Protein AF-A0A8H6DXP6-F1 (afdb_monomer)

Radius of gyration: 55.78 Å; Cα contacts (8 Å, |Δi|>4): 64; chains: 1; bounding box: 99×76×149 Å

pLDDT: mean 71.76, std 22.87, range [26.25, 98.56]

Mean predicted aligned error: 21.81 Å

Nearest PDB structures (foldseek):
  8gn9-assembly1_A-2  TM=9.565E-01  e=1.099E-04  Pyrococcus horikoshii
  4fvj-assembly2_B  TM=9.422E-01  e=3.156E-04  Mus musculus

Secondary structure (DSSP, 8-state):
-----------------------------------------------TT----TT-----------SPPP-TT-S-HHHHHHHHHHHHHHHHHHHS-HHHHHH-HHHHHHHHHHHHHHHHGGGT--------------HHHHHHHHHHHHHHHHHHHHHHHHHHHHHHHHHHHHHHHHHHHHHHHHHHHHHHHHHHHHHHHHHHHHHHHHHHHHHHHHHHTT-HHHHHHHHHHHHHHHHHHHHHHHHHH-S-----S-TT-HHHHHHHHHHHHHHHHHHHHHHHHHHTTSSSSHHHHHHHHHHHHHHHHHHHHHHHHHHHHHHHHHHHHTT-

Structure (mmCIF, N/CA/C/O backbone):
data_AF-A0A8H6DXP6-F1
#
_entry.id   AF-A0A8H6DXP6-F1
#
loop_
_atom_site.group_PDB
_atom_site.id
_atom_site.type_symbol
_atom_site.label_atom_id
_atom_site.label_alt_id
_atom_site.label_comp_id
_atom_site.label_asym_id
_atom_site.label_entity_id
_atom_site.label_seq_id
_atom_site.pdbx_PDB_ins_code
_atom_site.Cartn_x
_atom_site.Cartn_y
_atom_site.Cartn_z
_atom_site.occupancy
_atom_site.B_iso_or_equiv
_atom_site.auth_seq_id
_atom_site.auth_comp_id
_atom_site.auth_asym_id
_atom_site.auth_atom_id
_atom_site.pdbx_PDB_model_num
ATOM 1 N N . MET A 1 1 ? -26.831 -35.582 -8.331 1.00 38.00 1 MET A N 1
ATOM 2 C CA . MET A 1 1 ? -26.662 -36.702 -9.284 1.00 38.00 1 MET A CA 1
ATOM 3 C C . MET A 1 1 ? -25.954 -36.119 -10.498 1.00 38.00 1 MET A C 1
ATOM 5 O O . MET A 1 1 ? -26.447 -35.137 -11.024 1.00 38.00 1 MET A O 1
ATOM 9 N N . ALA A 1 2 ? -24.661 -36.410 -10.670 1.00 36.19 2 ALA A N 1
ATOM 10 C CA . ALA A 1 2 ? -24.144 -37.576 -11.413 1.00 36.19 2 ALA A CA 1
ATOM 11 C C . ALA A 1 2 ? -24.178 -37.270 -12.932 1.00 36.19 2 ALA A C 1
ATOM 13 O O . ALA A 1 2 ? -25.258 -37.073 -13.467 1.00 36.19 2 ALA A O 1
ATOM 14 N N . SER A 1 3 ? -23.040 -36.910 -13.549 1.00 30.97 3 SER A N 1
ATOM 15 C CA . SER A 1 3 ? -22.057 -37.822 -14.195 1.00 30.97 3 SER A CA 1
ATOM 16 C C . SER A 1 3 ? -22.513 -38.236 -15.616 1.00 30.97 3 SER A C 1
ATOM 18 O O . SER A 1 3 ? -23.700 -38.181 -15.892 1.00 30.97 3 SER A O 1
ATOM 20 N N . HIS A 1 4 ? -21.706 -38.582 -16.630 1.00 38.06 4 HIS A N 1
ATOM 21 C CA . HIS A 1 4 ? -20.270 -38.855 -16.840 1.00 38.06 4 HIS A CA 1
ATOM 22 C C . HIS A 1 4 ? -19.863 -38.284 -18.231 1.00 38.06 4 HIS A C 1
ATOM 24 O O . HIS A 1 4 ? -20.714 -38.146 -19.100 1.00 38.06 4 HIS A O 1
ATOM 30 N N . THR A 1 5 ? -18.645 -37.793 -18.488 1.00 41.47 5 THR A N 1
ATOM 31 C CA . THR A 1 5 ? -17.411 -38.535 -18.868 1.00 41.47 5 THR A CA 1
ATOM 32 C C . THR A 1 5 ? -17.503 -39.444 -20.116 1.00 41.47 5 THR A C 1
ATOM 34 O O . THR A 1 5 ? -18.130 -40.496 -20.042 1.00 41.47 5 THR A O 1
ATOM 37 N N . ARG A 1 6 ? -16.773 -39.081 -21.194 1.00 34.84 6 ARG A N 1
ATOM 38 C CA . ARG A 1 6 ? -16.032 -39.891 -22.219 1.00 34.84 6 ARG A CA 1
ATOM 39 C C . ARG A 1 6 ? -15.826 -38.996 -23.463 1.00 34.84 6 ARG A C 1
ATOM 41 O O . ARG A 1 6 ? -16.791 -38.398 -23.910 1.00 34.84 6 ARG A O 1
ATOM 48 N N . LEU A 1 7 ? -14.638 -38.712 -24.012 1.00 33.50 7 LEU A N 1
ATOM 49 C CA . LEU A 1 7 ? -13.386 -39.465 -24.212 1.00 33.50 7 LEU A CA 1
ATOM 50 C C . LEU A 1 7 ? -13.510 -40.541 -25.309 1.00 33.50 7 LEU A C 1
ATOM 52 O O . LEU A 1 7 ? -13.913 -41.668 -25.038 1.00 33.50 7 LEU A O 1
ATOM 56 N N . ALA A 1 8 ? -13.119 -40.172 -26.535 1.00 35.59 8 ALA A N 1
ATOM 57 C CA . ALA A 1 8 ? -12.804 -41.077 -27.640 1.00 35.59 8 ALA A CA 1
ATOM 58 C C . ALA A 1 8 ? -11.778 -40.408 -28.577 1.00 35.59 8 ALA A C 1
ATOM 60 O O . ALA A 1 8 ? -12.046 -39.353 -29.147 1.00 35.59 8 ALA A O 1
ATOM 61 N N . ALA A 1 9 ? -10.598 -41.012 -28.714 1.00 35.62 9 ALA A N 1
ATOM 62 C CA . ALA A 1 9 ? -9.606 -40.646 -29.723 1.00 35.62 9 ALA A CA 1
ATOM 63 C C . ALA A 1 9 ? -9.816 -41.487 -30.992 1.00 35.62 9 ALA A C 1
ATOM 65 O O . ALA A 1 9 ? -10.298 -42.615 -30.904 1.00 35.62 9 ALA A O 1
ATOM 66 N N . THR A 1 10 ? -9.395 -41.003 -32.162 1.00 36.16 10 THR A N 1
ATOM 67 C CA . THR A 1 10 ? -9.127 -41.864 -33.329 1.00 36.16 10 THR A CA 1
ATOM 68 C C . THR A 1 10 ? -8.036 -41.250 -34.201 1.00 36.16 10 THR A C 1
ATOM 70 O O . THR A 1 10 ? -8.108 -40.088 -34.591 1.00 36.16 10 THR A O 1
ATOM 73 N N . THR A 1 11 ? -7.020 -42.057 -34.491 1.00 35.12 11 THR A N 1
ATOM 74 C CA . THR A 1 11 ? -5.862 -41.763 -35.337 1.00 35.12 11 THR A CA 1
ATOM 75 C C . THR A 1 11 ? -5.974 -42.481 -36.685 1.00 35.12 11 THR A C 1
ATOM 77 O O . THR A 1 11 ? -6.294 -43.664 -36.729 1.00 35.12 11 THR A O 1
ATOM 80 N N . ALA A 1 12 ? -5.626 -41.793 -37.776 1.00 34.16 12 ALA A N 1
ATOM 81 C CA . ALA A 1 12 ? -5.186 -42.361 -39.061 1.00 34.16 12 ALA A CA 1
ATOM 82 C C . ALA A 1 12 ? -4.491 -41.213 -39.830 1.00 34.16 12 ALA A C 1
ATOM 84 O O . ALA A 1 12 ? -5.109 -40.175 -40.024 1.00 34.16 12 ALA A O 1
ATOM 85 N N . SER A 1 13 ? -3.196 -41.204 -40.163 1.00 31.27 13 SER A N 1
ATOM 86 C CA . SER A 1 13 ? -2.356 -42.191 -40.866 1.00 31.27 13 SER A CA 1
ATOM 87 C C . SER A 1 13 ? -2.913 -42.635 -42.218 1.00 31.27 13 SER A C 1
ATOM 89 O O . SER A 1 13 ? -3.701 -43.569 -42.304 1.00 31.27 13 SER A O 1
ATOM 91 N N . THR A 1 14 ? -2.414 -42.025 -43.295 1.00 37.88 14 THR A N 1
ATOM 92 C CA . THR A 1 14 ? -2.332 -42.633 -44.633 1.00 37.88 14 THR A CA 1
ATOM 93 C C . THR A 1 14 ? -1.070 -42.111 -45.329 1.00 37.88 14 THR A C 1
ATOM 95 O O . THR A 1 14 ? -0.767 -40.922 -45.278 1.00 37.88 14 THR A O 1
ATOM 98 N N . LEU A 1 15 ? -0.299 -43.025 -45.919 1.00 34.75 15 LEU A N 1
ATOM 99 C CA . LEU A 1 15 ? 1.038 -42.819 -46.490 1.00 34.75 15 LEU A CA 1
ATOM 100 C C . LEU A 1 15 ? 1.018 -42.985 -48.017 1.00 34.75 15 LEU A C 1
ATOM 102 O O . LEU A 1 15 ? 0.319 -43.873 -48.486 1.00 34.75 15 LEU A O 1
ATOM 106 N N . LEU A 1 16 ? 1.931 -42.280 -48.713 1.00 34.34 16 LEU A N 1
ATOM 107 C CA . LEU A 1 16 ? 2.551 -42.637 -50.017 1.00 34.34 16 LEU A CA 1
ATOM 108 C C . LEU A 1 16 ? 1.585 -42.790 -51.231 1.00 34.34 16 LEU A C 1
ATOM 110 O O . LEU A 1 16 ? 0.554 -43.432 -51.157 1.00 34.34 16 LEU A O 1
ATOM 114 N N . ARG A 1 17 ? 1.887 -42.330 -52.455 1.00 33.97 17 ARG A N 1
ATOM 115 C CA . ARG A 1 17 ? 3.073 -42.663 -53.272 1.00 33.97 17 ARG A CA 1
ATOM 116 C C . ARG A 1 17 ? 2.984 -41.978 -54.658 1.00 33.97 17 ARG A C 1
ATOM 118 O O . ARG A 1 17 ? 1.888 -41.848 -55.186 1.00 33.97 17 ARG A O 1
ATOM 125 N N . GLY A 1 18 ? 4.131 -41.727 -55.303 1.00 31.67 18 GLY A N 1
ATOM 126 C CA . GLY A 1 18 ? 4.256 -41.581 -56.772 1.00 31.67 18 GLY A CA 1
ATOM 127 C C . GLY A 1 18 ? 4.515 -40.142 -57.246 1.00 31.67 18 GLY A C 1
ATOM 128 O O . GLY A 1 18 ? 3.636 -39.311 -57.105 1.00 31.67 18 GLY A O 1
ATOM 129 N N . SER A 1 19 ? 5.681 -39.690 -57.731 1.00 32.06 19 SER A N 1
ATOM 130 C CA . SER A 1 19 ? 6.754 -40.236 -58.591 1.00 32.06 19 SER A CA 1
ATOM 131 C C . SER A 1 19 ? 6.483 -40.179 -60.107 1.00 32.06 19 SER A C 1
ATOM 133 O O . SER A 1 19 ? 5.966 -41.143 -60.671 1.00 32.06 19 SER A O 1
ATOM 135 N N . ARG A 1 20 ? 6.984 -39.131 -60.788 1.00 41.75 20 ARG A N 1
ATOM 136 C CA . ARG A 1 20 ? 7.886 -39.272 -61.958 1.00 41.75 20 ARG A CA 1
ATOM 137 C C . A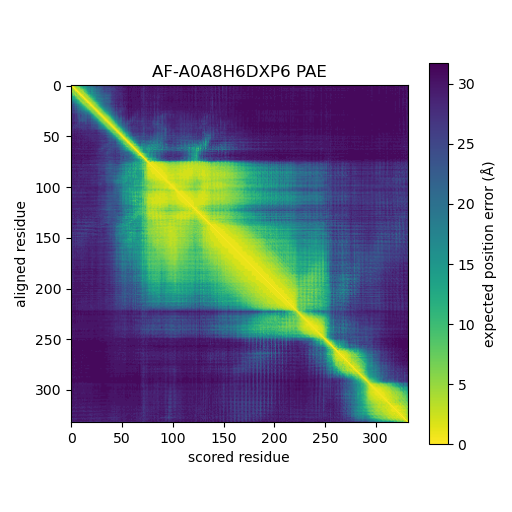RG A 1 20 ? 8.583 -37.948 -62.362 1.00 41.75 20 ARG A C 1
ATOM 139 O O . ARG A 1 20 ? 8.032 -36.893 -62.068 1.00 41.75 20 ARG A O 1
ATOM 146 N N . PRO A 1 21 ? 9.780 -37.991 -62.992 1.00 45.78 21 PRO A N 1
ATOM 147 C CA . PRO A 1 21 ? 10.593 -36.808 -63.304 1.00 45.78 21 PRO A CA 1
ATOM 148 C C . PRO A 1 21 ? 10.703 -36.507 -64.813 1.00 45.78 21 PRO A C 1
ATOM 150 O O . PRO A 1 21 ? 10.450 -37.382 -65.641 1.00 45.78 21 PRO A O 1
ATOM 153 N N . LEU A 1 22 ? 11.230 -35.326 -65.161 1.00 38.03 22 LEU A N 1
ATOM 154 C CA . LEU A 1 22 ? 11.876 -35.065 -66.454 1.00 38.03 22 LEU A CA 1
ATOM 155 C C . LEU A 1 22 ? 13.165 -34.244 -66.268 1.00 38.03 22 LEU A C 1
ATOM 157 O O . LEU A 1 22 ? 13.160 -33.184 -65.650 1.00 38.03 22 LEU A O 1
ATOM 161 N N . ALA A 1 23 ? 14.261 -34.755 -66.829 1.00 38.41 23 ALA A N 1
ATOM 162 C CA . ALA A 1 23 ? 15.456 -33.986 -67.194 1.00 38.41 23 ALA A CA 1
ATOM 163 C C . ALA A 1 23 ? 15.271 -33.478 -68.657 1.00 38.41 23 ALA A C 1
ATOM 165 O O . ALA A 1 23 ? 14.255 -33.798 -69.267 1.00 38.41 23 ALA A O 1
ATOM 166 N N . ASN A 1 24 ? 16.145 -32.726 -69.339 1.00 36.38 24 ASN A N 1
ATOM 167 C CA . ASN A 1 24 ? 17.583 -32.470 -69.207 1.00 36.38 24 ASN A CA 1
ATOM 168 C C . ASN A 1 24 ? 17.973 -31.326 -70.181 1.00 36.38 24 ASN A C 1
ATOM 170 O O . ASN A 1 24 ? 17.562 -31.409 -71.335 1.00 36.38 24 ASN A O 1
ATOM 174 N N . SER A 1 25 ? 18.838 -30.366 -69.815 1.00 33.75 25 SER A N 1
ATOM 175 C CA . SER A 1 25 ? 19.686 -29.653 -70.803 1.00 33.75 25 SER A CA 1
ATOM 176 C C . SER A 1 25 ? 20.896 -28.927 -70.182 1.00 33.75 25 SER A C 1
ATOM 178 O O . SER A 1 25 ? 20.825 -27.777 -69.755 1.00 33.75 25 SER A O 1
ATOM 180 N N . ARG A 1 26 ? 22.032 -29.637 -70.203 1.00 35.34 26 ARG A N 1
ATOM 181 C CA . ARG A 1 26 ? 23.431 -29.155 -70.353 1.00 35.34 26 ARG A CA 1
ATOM 182 C C . ARG A 1 26 ? 23.541 -27.979 -71.369 1.00 35.34 26 ARG A C 1
ATOM 184 O O . ARG A 1 26 ? 22.681 -27.904 -72.235 1.00 35.34 26 ARG A O 1
ATOM 191 N N . ILE A 1 27 ? 24.549 -27.092 -71.444 1.00 37.41 27 ILE A N 1
ATOM 192 C CA . ILE A 1 27 ? 25.920 -26.927 -70.875 1.00 37.41 27 ILE A CA 1
ATOM 193 C C . ILE A 1 27 ? 26.287 -25.405 -71.034 1.00 37.41 27 ILE A C 1
ATOM 195 O O . ILE A 1 27 ? 25.601 -24.733 -71.796 1.00 37.41 27 ILE A O 1
ATOM 199 N N . THR A 1 28 ? 27.205 -24.703 -70.338 1.00 34.25 28 THR A N 1
ATOM 200 C CA . THR A 1 28 ? 28.680 -24.833 -70.136 1.00 34.25 28 THR A CA 1
ATOM 201 C C . THR A 1 28 ? 29.143 -23.840 -69.028 1.00 34.25 28 THR A C 1
ATOM 203 O O . THR A 1 28 ? 28.425 -22.864 -68.812 1.00 34.25 28 THR A O 1
ATOM 206 N N . PRO A 1 29 ? 30.315 -23.987 -68.361 1.00 41.03 29 PRO A N 1
ATOM 207 C CA . PRO A 1 29 ? 30.829 -23.010 -67.380 1.00 41.03 29 PRO A CA 1
ATOM 208 C C . PRO A 1 29 ? 31.999 -22.135 -67.891 1.00 41.03 29 PRO A C 1
ATOM 210 O O . PRO A 1 29 ? 32.701 -22.520 -68.825 1.00 41.03 29 PRO A O 1
ATOM 213 N N . LEU A 1 30 ? 32.292 -21.027 -67.193 1.00 32.09 30 LEU A N 1
ATOM 214 C CA . LEU A 1 30 ? 33.598 -20.349 -67.229 1.00 32.09 30 LEU A CA 1
ATOM 215 C C . LEU A 1 30 ? 34.041 -19.979 -65.799 1.00 32.09 30 LEU A C 1
ATOM 217 O O . LEU A 1 30 ? 33.234 -19.507 -65.000 1.00 32.09 30 LEU A O 1
ATOM 221 N N . ALA A 1 31 ? 35.313 -20.218 -65.475 1.00 28.91 31 ALA A N 1
ATOM 222 C CA . ALA A 1 31 ? 35.959 -19.789 -64.227 1.00 28.91 31 ALA A CA 1
ATOM 223 C C . ALA A 1 31 ? 36.522 -18.349 -64.394 1.00 28.91 31 ALA A C 1
ATOM 225 O O . ALA A 1 31 ? 36.481 -17.819 -65.499 1.00 28.91 31 ALA A O 1
ATOM 226 N N . ALA A 1 32 ? 37.071 -17.635 -63.407 1.00 27.22 32 ALA A N 1
ATOM 227 C CA . ALA A 1 32 ? 37.411 -17.921 -62.011 1.00 27.22 32 ALA A CA 1
ATOM 228 C C . ALA A 1 32 ? 37.483 -16.588 -61.226 1.00 27.22 32 ALA A C 1
ATOM 230 O O . ALA A 1 32 ? 37.585 -15.534 -61.844 1.00 27.22 32 ALA A O 1
ATOM 231 N N . VAL A 1 33 ? 37.543 -16.640 -59.890 1.00 27.72 33 VAL A N 1
ATOM 232 C CA . VAL A 1 33 ? 38.632 -16.066 -59.059 1.00 27.72 33 VAL A CA 1
ATOM 233 C C . VAL A 1 33 ? 38.283 -16.285 -57.586 1.00 27.72 33 VAL A C 1
ATOM 235 O O . VAL A 1 33 ? 37.191 -15.964 -57.126 1.00 27.72 33 VAL A O 1
ATOM 238 N N . VAL A 1 34 ? 39.231 -16.853 -56.843 1.00 26.92 34 VAL A N 1
ATOM 239 C CA . VAL A 1 34 ? 39.158 -17.004 -55.388 1.00 26.92 34 VAL A CA 1
ATOM 240 C C . VAL A 1 34 ? 39.850 -15.810 -54.745 1.00 26.92 34 VAL A C 1
ATOM 242 O O . VAL A 1 34 ? 40.987 -15.491 -55.083 1.00 26.92 34 VAL A O 1
ATOM 245 N N . THR A 1 35 ? 39.219 -15.194 -53.750 1.00 27.55 35 THR A N 1
ATOM 246 C CA . THR A 1 35 ? 39.946 -14.444 -52.719 1.00 27.55 35 THR A CA 1
ATOM 247 C C . THR A 1 35 ? 39.308 -14.739 -51.373 1.00 27.55 35 THR A C 1
ATOM 249 O O . THR A 1 35 ? 38.236 -14.246 -51.037 1.00 27.55 35 THR A O 1
ATOM 252 N N . THR A 1 36 ? 39.966 -15.605 -50.611 1.00 29.27 36 THR A N 1
ATOM 253 C CA . THR A 1 36 ? 39.616 -15.899 -49.224 1.00 29.27 36 THR A CA 1
ATOM 254 C C . THR A 1 36 ? 40.164 -14.804 -48.319 1.00 29.27 36 THR A C 1
ATOM 256 O O . THR A 1 36 ? 41.384 -14.667 -48.216 1.00 29.27 36 THR A O 1
ATOM 259 N N . LEU A 1 37 ? 39.300 -14.104 -47.585 1.00 30.77 37 LEU A N 1
ATOM 260 C CA . LEU A 1 37 ? 39.713 -13.440 -46.350 1.00 30.77 37 LEU A CA 1
ATOM 261 C C . LEU A 1 37 ? 38.842 -13.939 -45.196 1.00 30.77 37 LEU A C 1
ATOM 263 O O . LEU A 1 37 ? 37.618 -13.839 -45.222 1.00 30.77 37 LEU A O 1
ATOM 267 N N . SER A 1 38 ? 39.498 -14.559 -44.218 1.00 27.80 38 SER A N 1
ATOM 268 C CA . SER A 1 38 ? 38.849 -15.236 -43.098 1.00 27.80 38 SER A CA 1
ATOM 269 C C . SER A 1 38 ? 38.284 -14.222 -42.105 1.00 27.80 38 SER A C 1
ATOM 271 O O . SER A 1 38 ? 39.039 -13.488 -41.464 1.00 27.80 38 SER A O 1
ATOM 273 N N . ALA A 1 39 ? 36.961 -14.198 -41.943 1.00 29.67 39 ALA A N 1
ATOM 274 C CA . ALA A 1 39 ? 36.322 -13.458 -40.864 1.00 29.67 39 ALA A CA 1
ATOM 275 C C . ALA A 1 39 ? 36.620 -14.146 -39.523 1.00 29.67 39 ALA A C 1
ATOM 277 O O . ALA A 1 39 ? 36.174 -15.271 -39.278 1.00 29.67 39 ALA A O 1
ATOM 278 N N . ARG A 1 40 ? 37.349 -13.474 -38.624 1.00 29.88 40 ARG A N 1
ATOM 279 C CA . ARG A 1 40 ? 37.531 -13.975 -37.258 1.00 29.88 40 ARG A CA 1
ATOM 280 C C . ARG A 1 40 ? 36.302 -13.629 -36.421 1.00 29.88 40 ARG A C 1
ATOM 282 O O . ARG A 1 40 ? 36.062 -12.470 -36.102 1.00 29.88 40 ARG A O 1
ATOM 289 N N . SER A 1 41 ? 35.542 -14.659 -36.064 1.00 26.25 41 SER A N 1
ATOM 290 C CA . SER A 1 41 ? 34.407 -14.570 -35.144 1.00 26.25 41 SER A CA 1
ATOM 291 C C . SER A 1 41 ? 34.822 -13.999 -33.785 1.00 26.25 41 SER A C 1
ATOM 293 O O . SER A 1 41 ? 35.635 -14.611 -33.096 1.00 26.25 41 SER A O 1
ATOM 295 N N . ASN A 1 42 ? 34.169 -12.913 -33.366 1.00 34.53 42 ASN A N 1
ATOM 296 C CA . ASN A 1 42 ? 33.902 -12.624 -31.959 1.00 34.53 42 ASN A CA 1
ATOM 297 C C . ASN A 1 42 ? 32.381 -12.552 -31.787 1.00 34.53 42 ASN A C 1
ATOM 299 O O . ASN A 1 42 ? 31.724 -11.625 -32.253 1.00 34.53 42 ASN A O 1
ATOM 303 N N . SER A 1 43 ? 31.820 -13.575 -31.152 1.00 32.94 43 SER A N 1
ATOM 304 C CA . SER A 1 43 ? 30.386 -13.730 -30.935 1.00 32.94 43 SER A CA 1
ATOM 305 C C . SER A 1 43 ? 29.956 -13.085 -29.619 1.00 32.94 43 SER A C 1
ATOM 307 O O . SER A 1 43 ? 30.323 -13.600 -28.567 1.00 32.94 43 SER A O 1
ATOM 309 N N . HIS A 1 44 ? 29.106 -12.056 -29.655 1.00 31.39 44 HIS A N 1
ATOM 310 C CA . HIS A 1 44 ? 28.219 -11.738 -28.530 1.00 31.39 44 HIS A CA 1
ATOM 311 C C . HIS A 1 44 ? 26.842 -11.250 -29.023 1.00 31.39 44 HIS A C 1
ATOM 313 O O . HIS A 1 44 ? 26.681 -10.131 -29.487 1.00 31.39 44 HIS A O 1
ATOM 319 N N . LEU A 1 45 ? 25.881 -12.175 -28.937 1.00 31.16 45 LEU A N 1
ATOM 320 C CA . LEU A 1 45 ? 24.417 -12.049 -28.893 1.00 31.16 45 LEU A CA 1
ATOM 321 C C . LEU A 1 45 ? 23.684 -10.902 -29.639 1.00 31.16 45 LEU A C 1
ATOM 323 O O . LEU A 1 45 ? 23.564 -9.785 -29.159 1.00 31.16 45 LEU A O 1
ATOM 327 N N . SER A 1 46 ? 22.944 -11.328 -30.673 1.00 36.28 46 SER A N 1
ATOM 328 C CA . SER A 1 46 ? 21.513 -11.025 -30.892 1.00 36.28 46 SER A CA 1
ATOM 329 C C . SER A 1 46 ? 21.043 -9.570 -31.090 1.00 36.28 46 SER A C 1
ATOM 331 O O . SER A 1 46 ? 20.527 -8.939 -30.170 1.00 36.28 46 SER A O 1
ATOM 333 N N . SER A 1 47 ? 20.975 -9.140 -32.356 1.00 35.03 47 SER A N 1
ATOM 334 C CA . SER A 1 47 ? 20.069 -8.061 -32.807 1.00 35.03 47 SER A CA 1
ATOM 335 C C . SER A 1 47 ? 19.575 -8.228 -34.261 1.00 35.03 47 SER A C 1
ATOM 337 O O . SER A 1 47 ? 19.450 -7.267 -35.019 1.00 35.03 47 SER A O 1
ATOM 339 N N . GLN A 1 48 ? 19.245 -9.457 -34.683 1.00 38.81 48 GLN A N 1
ATOM 340 C CA . GLN A 1 48 ? 18.582 -9.677 -35.980 1.00 38.81 48 GLN A CA 1
ATOM 341 C C . GLN A 1 48 ? 17.076 -9.378 -35.904 1.00 38.81 48 GLN A C 1
ATOM 343 O O . GLN A 1 48 ? 16.291 -10.258 -35.561 1.00 38.81 48 GLN A O 1
ATOM 348 N N . SER A 1 49 ? 16.681 -8.141 -36.229 1.00 32.66 49 SER A N 1
ATOM 349 C CA . SER A 1 49 ? 15.411 -7.790 -36.919 1.00 32.66 49 SER A CA 1
ATOM 350 C C . SER A 1 49 ? 15.183 -6.270 -37.036 1.00 32.66 49 SER A C 1
ATOM 352 O O . SER A 1 49 ? 14.068 -5.778 -36.891 1.00 32.66 49 SER A O 1
ATOM 354 N N . ALA A 1 50 ? 16.224 -5.498 -37.366 1.00 31.80 50 ALA A N 1
ATOM 355 C CA . ALA A 1 50 ? 16.036 -4.128 -37.846 1.00 31.80 50 ALA A CA 1
ATOM 356 C C . ALA A 1 50 ? 15.710 -4.152 -39.351 1.00 31.80 50 ALA A C 1
ATOM 358 O O . ALA A 1 50 ? 16.608 -4.151 -40.193 1.00 31.80 50 ALA A O 1
ATOM 359 N N . THR A 1 51 ? 14.425 -4.203 -39.708 1.00 42.47 51 THR A N 1
ATOM 360 C CA . THR A 1 51 ? 13.987 -3.983 -41.096 1.00 42.47 51 THR A CA 1
ATOM 361 C C . THR A 1 51 ? 14.335 -2.557 -41.529 1.00 42.47 51 THR A C 1
ATOM 363 O O . THR A 1 51 ? 13.989 -1.610 -40.825 1.00 42.47 51 THR A O 1
ATOM 366 N N . ASN A 1 52 ? 15.002 -2.405 -42.679 1.00 39.75 52 ASN A N 1
ATOM 367 C CA . ASN A 1 52 ? 15.456 -1.117 -43.222 1.00 39.75 52 ASN A CA 1
ATOM 368 C C . ASN A 1 52 ? 14.356 -0.030 -43.206 1.00 39.75 52 ASN A C 1
ATOM 370 O O . ASN A 1 52 ? 13.363 -0.182 -43.919 1.00 39.75 52 ASN A O 1
ATOM 374 N N . PRO A 1 53 ? 14.542 1.097 -42.492 1.00 42.22 53 PRO A N 1
ATOM 375 C CA . PRO A 1 53 ? 13.609 2.217 -42.528 1.00 42.22 53 PRO A CA 1
ATOM 376 C C . PRO A 1 53 ? 13.979 3.200 -43.652 1.00 42.22 53 PRO A C 1
ATOM 378 O O . PRO A 1 53 ? 14.564 4.254 -43.411 1.00 42.22 53 PRO A O 1
ATOM 381 N N . THR A 1 54 ? 13.614 2.885 -44.896 1.00 41.12 54 THR A N 1
ATOM 382 C CA . THR A 1 54 ? 13.792 3.780 -46.062 1.00 41.12 54 THR A CA 1
ATOM 383 C C . THR A 1 54 ? 12.682 4.837 -46.220 1.00 41.12 54 THR A C 1
ATOM 385 O O . THR A 1 54 ? 12.562 5.440 -47.281 1.00 41.12 54 THR A O 1
ATOM 388 N N . SER A 1 55 ? 11.866 5.095 -45.186 1.00 33.78 55 SER A N 1
ATOM 389 C CA . SER A 1 55 ? 10.655 5.937 -45.287 1.00 33.78 55 SER A CA 1
ATOM 390 C C . SER A 1 55 ? 10.462 6.984 -44.171 1.00 33.78 55 SER A C 1
ATOM 392 O O . SER A 1 55 ? 9.341 7.443 -43.949 1.00 33.78 55 SER A O 1
ATOM 394 N N . VAL A 1 56 ? 11.522 7.384 -43.451 1.00 41.03 56 VAL A N 1
ATOM 395 C CA . VAL A 1 56 ? 11.406 8.277 -42.267 1.00 41.03 56 VAL A CA 1
ATOM 396 C C . VAL A 1 56 ? 11.807 9.745 -42.533 1.00 41.03 56 VAL A C 1
ATOM 398 O O . VAL A 1 56 ? 11.516 10.616 -41.714 1.00 41.03 56 VAL A O 1
ATOM 401 N N . PHE A 1 57 ? 12.304 10.105 -43.720 1.00 42.38 57 PHE A N 1
ATOM 402 C CA . PHE A 1 57 ? 12.581 11.510 -44.075 1.00 42.38 57 PHE A CA 1
ATOM 403 C C . PHE A 1 57 ? 11.347 12.238 -44.647 1.00 42.38 57 PHE A C 1
ATOM 405 O O . PHE A 1 57 ? 10.960 11.988 -45.783 1.00 42.38 57 PHE A O 1
ATOM 412 N N . SER A 1 58 ? 10.731 13.150 -43.878 1.00 37.50 58 SER A N 1
ATOM 413 C CA . SER A 1 58 ? 9.792 14.158 -44.420 1.00 37.50 58 SER A CA 1
ATOM 414 C C . SER A 1 58 ? 9.581 15.369 -43.489 1.00 37.50 58 SER A C 1
ATOM 416 O O . SER A 1 58 ? 8.472 15.609 -43.021 1.00 37.50 58 SER A O 1
ATOM 418 N N . SER A 1 59 ? 10.651 16.118 -43.213 1.00 39.41 59 SER A N 1
ATOM 419 C CA . SER A 1 59 ? 10.634 17.569 -42.922 1.00 39.41 59 SER A CA 1
ATOM 420 C C . SER A 1 59 ? 12.043 17.991 -42.500 1.00 39.41 59 SER A C 1
ATOM 422 O O . SER A 1 59 ? 12.325 18.171 -41.314 1.00 39.41 59 SER A O 1
ATOM 424 N N . PHE A 1 60 ? 12.958 18.089 -43.462 1.00 46.84 60 PHE A N 1
ATOM 425 C CA . PHE A 1 60 ? 14.263 18.679 -43.188 1.00 46.84 60 PHE A CA 1
ATOM 426 C C . PHE A 1 60 ? 14.064 20.190 -43.007 1.00 46.84 60 PHE A C 1
ATOM 428 O O . PHE A 1 60 ? 13.491 20.852 -43.875 1.00 46.84 60 PHE A O 1
ATOM 435 N N . GLY A 1 61 ? 14.428 20.710 -41.833 1.00 49.38 61 GLY A N 1
ATOM 436 C CA . GLY A 1 61 ? 14.312 22.133 -41.527 1.00 49.38 61 GLY A CA 1
ATOM 437 C C . GLY A 1 61 ? 15.261 22.957 -42.395 1.00 49.38 61 GLY A C 1
ATOM 438 O O . GLY A 1 61 ? 16.329 22.485 -42.772 1.00 49.38 61 GLY A O 1
ATOM 439 N N . GLN A 1 62 ? 14.867 24.190 -42.708 1.00 45.12 62 GLN A N 1
ATOM 440 C CA . GLN A 1 62 ? 15.606 25.078 -43.602 1.00 45.12 62 GLN A CA 1
ATOM 441 C C . GLN A 1 62 ? 17.040 25.316 -43.093 1.00 45.12 62 GLN A C 1
ATOM 443 O O . GLN A 1 62 ? 17.237 26.007 -42.093 1.00 45.12 62 GLN A O 1
ATOM 448 N N . LEU A 1 63 ? 18.037 24.749 -43.783 1.00 50.84 63 LEU A N 1
ATOM 449 C CA . LEU A 1 63 ? 19.447 25.002 -43.493 1.00 50.84 63 LEU A CA 1
ATOM 450 C C . LEU A 1 63 ? 19.787 26.453 -43.838 1.00 50.84 63 LEU A C 1
ATOM 452 O O . LEU A 1 63 ? 19.695 26.864 -44.995 1.00 50.84 63 LEU A O 1
ATOM 456 N N . THR A 1 64 ? 20.221 27.227 -42.848 1.00 48.88 64 THR A N 1
ATOM 457 C CA . THR A 1 64 ? 20.788 28.559 -43.073 1.00 48.88 64 THR A CA 1
ATOM 458 C C . THR A 1 64 ? 22.308 28.459 -43.086 1.00 48.88 64 THR A C 1
ATOM 460 O O . THR A 1 64 ? 22.926 28.330 -42.031 1.00 48.88 64 THR A O 1
ATOM 463 N N . SER A 1 65 ? 22.924 28.534 -44.266 1.00 46.34 65 SER A N 1
ATOM 464 C CA . SER A 1 65 ? 24.380 28.648 -44.384 1.00 46.34 65 SER A CA 1
ATOM 465 C C . SER A 1 65 ? 24.836 30.013 -43.859 1.00 46.34 65 SER A C 1
ATOM 467 O O . SER A 1 65 ? 24.621 31.038 -44.514 1.00 46.34 65 SER A O 1
ATOM 469 N N . ALA A 1 66 ? 25.471 30.044 -42.687 1.00 50.16 66 ALA A N 1
ATOM 470 C CA . ALA A 1 66 ? 26.215 31.220 -42.253 1.00 50.16 66 ALA A CA 1
ATOM 471 C C . ALA A 1 66 ? 27.467 31.375 -43.134 1.00 50.16 66 ALA A C 1
ATOM 473 O O . ALA A 1 66 ? 28.084 30.384 -43.520 1.00 50.16 66 ALA A O 1
ATOM 474 N N . SER A 1 67 ? 27.850 32.609 -43.471 1.00 47.75 67 SER A N 1
ATOM 475 C CA . SER A 1 67 ? 28.943 32.897 -44.412 1.00 47.75 67 SER A CA 1
ATOM 476 C C . SER A 1 67 ? 30.341 32.681 -43.801 1.00 47.75 67 SER A C 1
ATOM 478 O O . SER A 1 67 ? 31.091 33.637 -43.594 1.00 47.75 67 SER A O 1
ATOM 480 N N . GLY A 1 68 ? 30.677 31.429 -43.488 1.00 50.56 68 GLY A N 1
ATOM 481 C CA . GLY A 1 68 ? 32.033 30.971 -43.179 1.00 50.56 68 GLY A CA 1
ATOM 482 C C . GLY A 1 68 ? 32.796 30.528 -44.439 1.00 50.56 68 GLY A C 1
ATOM 483 O O . GLY A 1 68 ? 32.187 30.361 -45.499 1.00 50.56 68 GLY A O 1
ATOM 484 N N . PRO A 1 69 ? 34.128 30.349 -44.363 1.00 45.06 69 PRO A N 1
ATOM 485 C CA . PRO A 1 69 ? 34.912 29.855 -45.492 1.00 45.06 69 PRO A CA 1
ATOM 486 C C . PRO A 1 69 ? 34.484 28.423 -45.867 1.00 45.06 69 PRO A C 1
ATOM 488 O O . PRO A 1 69 ? 34.264 27.609 -44.968 1.00 45.06 69 PRO A O 1
ATOM 491 N N . PRO A 1 70 ? 34.386 28.082 -47.166 1.00 49.19 70 PRO A N 1
ATOM 492 C CA . PRO A 1 70 ? 34.004 26.740 -47.589 1.00 49.19 70 PRO A CA 1
ATOM 493 C C . PRO A 1 70 ? 35.076 25.730 -47.162 1.00 49.19 70 PRO A C 1
ATOM 495 O O . PRO A 1 70 ? 36.229 25.812 -47.590 1.00 49.19 70 PRO A O 1
ATOM 498 N N . SER A 1 71 ? 34.689 24.778 -46.313 1.00 50.47 71 SER A N 1
ATOM 499 C CA . SER A 1 71 ? 35.563 23.685 -45.889 1.00 50.47 71 SER A CA 1
ATOM 500 C C . SER A 1 71 ? 35.752 22.707 -47.052 1.00 50.47 71 SER A C 1
ATOM 502 O O . SER A 1 71 ? 34.803 22.075 -47.516 1.00 50.47 71 SER A O 1
ATOM 504 N N . TYR A 1 72 ? 36.979 22.618 -47.565 1.00 48.00 72 TYR A N 1
ATOM 505 C CA . TYR A 1 72 ? 37.338 21.720 -48.662 1.00 48.00 72 TYR A CA 1
ATOM 506 C C . TYR A 1 72 ? 37.239 20.259 -48.195 1.00 48.00 72 TYR A C 1
ATOM 508 O O . TYR A 1 72 ? 38.101 19.806 -47.444 1.00 48.00 72 TYR A O 1
ATOM 516 N N . GLY A 1 73 ? 36.240 19.500 -48.662 1.00 54.47 73 GLY A N 1
ATOM 517 C CA . GLY A 1 73 ? 36.217 18.053 -48.400 1.00 54.47 73 GLY A CA 1
ATOM 518 C C . GLY A 1 73 ? 34.910 17.286 -48.604 1.00 54.47 73 GLY A C 1
ATOM 519 O O . GLY A 1 73 ? 34.943 16.062 -48.507 1.00 54.47 73 GLY A O 1
ATOM 520 N N . VAL A 1 74 ? 33.776 17.941 -48.877 1.00 55.41 74 VAL A N 1
ATOM 521 C CA . VAL A 1 74 ? 32.484 17.251 -49.049 1.00 55.41 74 VAL A CA 1
ATOM 522 C C . VAL A 1 74 ? 31.784 17.757 -50.308 1.00 55.41 74 VAL A C 1
ATOM 524 O O . VAL A 1 74 ? 31.519 18.950 -50.421 1.00 55.41 74 VAL A O 1
ATOM 527 N N . GLU A 1 75 ? 31.485 16.853 -51.244 1.00 62.69 75 GLU A N 1
ATOM 528 C CA . GLU A 1 75 ? 30.794 17.192 -52.501 1.00 62.69 75 GLU A CA 1
ATOM 529 C C . GLU A 1 75 ? 29.302 17.521 -52.277 1.00 62.69 75 GLU A C 1
ATOM 531 O O . GLU A 1 75 ? 28.757 18.333 -53.014 1.00 62.69 75 GLU A O 1
ATOM 536 N N . ASP A 1 76 ? 28.686 16.996 -51.205 1.00 73.94 76 ASP A N 1
ATOM 537 C CA . ASP A 1 76 ? 27.322 17.321 -50.754 1.00 73.94 76 ASP A CA 1
ATOM 538 C C . ASP A 1 76 ? 27.222 17.403 -49.213 1.00 73.94 76 ASP A C 1
ATOM 540 O O . ASP A 1 76 ? 27.119 16.387 -48.515 1.00 73.94 76 ASP A O 1
ATOM 544 N N . ALA A 1 77 ? 27.208 18.619 -48.652 1.00 73.88 77 ALA A N 1
ATOM 545 C CA . ALA A 1 77 ? 27.086 18.827 -47.200 1.00 73.88 77 ALA A CA 1
ATOM 546 C C . ALA A 1 77 ? 25.742 18.323 -46.629 1.00 73.88 77 ALA A C 1
ATOM 548 O O . ALA A 1 77 ? 25.698 17.772 -45.529 1.00 73.88 77 ALA A O 1
ATOM 549 N N . GLU A 1 78 ? 24.648 18.450 -47.388 1.00 79.50 78 GLU A N 1
ATOM 550 C CA . GLU A 1 78 ? 23.325 17.934 -47.005 1.00 79.50 78 GLU A CA 1
ATOM 551 C C . GLU A 1 78 ? 23.336 16.403 -46.858 1.00 79.50 78 GLU A C 1
ATOM 553 O O . GLU A 1 78 ? 22.824 15.861 -45.873 1.00 79.50 78 GLU A O 1
ATOM 558 N N . TYR A 1 79 ? 24.004 15.700 -47.781 1.00 83.50 79 TYR A N 1
ATOM 559 C CA . TYR A 1 79 ? 24.157 14.249 -47.716 1.00 83.50 79 TYR A CA 1
ATOM 560 C C . TYR A 1 79 ? 24.969 13.824 -46.484 1.00 83.50 79 TYR A C 1
ATOM 562 O O . TYR A 1 79 ? 24.522 12.955 -45.730 1.00 83.50 79 TYR A O 1
ATOM 570 N N . ALA A 1 80 ? 26.104 14.479 -46.213 1.00 83.69 80 ALA A N 1
ATOM 571 C CA . ALA A 1 80 ? 26.923 14.196 -45.032 1.00 83.69 80 ALA A CA 1
ATOM 572 C C . ALA A 1 80 ? 26.153 14.402 -43.712 1.00 83.69 80 ALA A C 1
ATOM 574 O O . ALA A 1 80 ? 26.196 13.538 -42.833 1.00 83.69 80 ALA A O 1
ATOM 575 N N . ILE A 1 81 ? 25.369 15.481 -43.601 1.00 84.25 81 ILE A N 1
ATOM 576 C CA . ILE A 1 81 ? 24.514 15.752 -42.433 1.00 84.25 81 ILE A CA 1
ATOM 577 C C . ILE A 1 81 ? 23.410 14.698 -42.290 1.00 84.25 81 ILE A C 1
ATOM 579 O O . ILE A 1 81 ? 23.138 14.253 -41.175 1.00 84.25 81 ILE A O 1
ATOM 583 N N . SER A 1 82 ? 22.799 14.241 -43.389 1.00 86.31 82 SER A N 1
ATOM 584 C CA . SER A 1 82 ? 21.780 13.182 -43.335 1.00 86.31 82 SER A CA 1
ATOM 585 C C . SER A 1 82 ? 22.343 11.853 -42.800 1.00 86.31 82 SER A C 1
ATOM 587 O O . SER A 1 82 ? 21.699 11.182 -41.987 1.00 86.31 82 SER A O 1
ATOM 589 N N . GLN A 1 83 ? 23.580 11.513 -43.176 1.00 89.25 83 GLN A N 1
ATOM 590 C CA . GLN A 1 83 ? 24.279 10.298 -42.750 1.00 89.25 83 GLN A CA 1
ATOM 591 C C . GLN A 1 83 ? 24.777 10.391 -41.301 1.00 89.25 83 GLN A C 1
ATOM 593 O O . GLN A 1 83 ? 24.656 9.421 -40.543 1.00 89.25 83 GLN A O 1
ATOM 598 N N . LEU A 1 84 ? 25.266 11.565 -40.889 1.00 88.94 84 LEU A N 1
ATOM 599 C CA . LEU A 1 84 ? 25.562 11.889 -39.493 1.00 88.94 84 LEU A CA 1
ATOM 600 C C . LEU A 1 84 ? 24.299 11.728 -38.636 1.0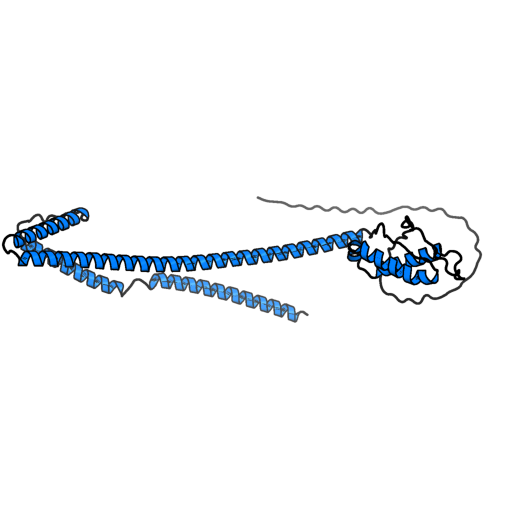0 88.94 84 LEU A C 1
ATOM 602 O O . LEU A 1 84 ? 24.296 10.929 -37.704 1.00 88.94 84 LEU A O 1
ATOM 606 N N . ALA A 1 85 ? 23.196 12.385 -39.007 1.00 89.81 85 ALA A N 1
ATOM 607 C CA . ALA A 1 85 ? 21.924 12.305 -38.292 1.00 89.81 85 ALA A CA 1
ATOM 608 C C . ALA A 1 85 ? 21.398 10.864 -38.177 1.00 89.81 85 ALA A C 1
ATOM 610 O O . ALA A 1 85 ? 20.920 10.466 -37.115 1.00 89.81 85 ALA A O 1
ATOM 611 N N . GLN A 1 86 ? 21.528 10.052 -39.233 1.00 91.19 86 GLN A N 1
ATOM 612 C CA . GLN A 1 86 ? 21.147 8.637 -39.200 1.00 91.19 86 GLN A CA 1
ATOM 613 C C . GLN A 1 86 ? 22.036 7.812 -38.249 1.00 91.19 86 GLN A C 1
ATOM 615 O O . GLN A 1 86 ? 21.555 6.878 -37.604 1.00 91.19 86 GLN A O 1
ATOM 620 N N . THR A 1 87 ? 23.325 8.141 -38.147 1.00 92.56 87 THR A N 1
ATOM 621 C CA . THR A 1 87 ? 24.280 7.455 -37.262 1.00 92.56 87 THR A CA 1
ATOM 622 C C . THR A 1 87 ? 24.057 7.850 -35.801 1.00 92.56 87 THR A C 1
ATOM 624 O O . THR A 1 87 ? 23.903 6.971 -34.952 1.00 92.56 87 THR A O 1
ATOM 627 N N . THR A 1 88 ? 23.916 9.148 -35.522 1.00 92.31 88 THR A N 1
ATOM 628 C CA . THR A 1 88 ? 23.576 9.690 -34.200 1.00 92.31 88 THR A CA 1
ATOM 629 C C . THR A 1 88 ? 22.241 9.135 -33.700 1.00 92.31 88 THR A C 1
ATOM 631 O O . THR A 1 88 ? 22.183 8.603 -32.597 1.00 92.31 88 THR A O 1
ATOM 634 N N . MET A 1 89 ? 21.188 9.132 -34.530 1.00 91.25 89 MET A N 1
ATOM 635 C CA . MET A 1 89 ? 19.885 8.550 -34.172 1.00 91.25 89 MET A CA 1
ATOM 636 C C . MET A 1 89 ? 19.998 7.071 -33.761 1.00 91.25 89 MET A C 1
ATOM 638 O O . MET A 1 89 ? 19.388 6.665 -32.772 1.00 91.25 89 MET A O 1
ATOM 642 N N . ARG A 1 90 ? 20.780 6.258 -34.491 1.00 91.00 90 ARG A N 1
ATOM 643 C CA . ARG A 1 90 ? 21.009 4.846 -34.132 1.00 91.00 90 ARG A CA 1
ATOM 644 C C . ARG A 1 90 ? 21.764 4.699 -32.809 1.00 91.00 90 ARG A C 1
ATOM 646 O O . ARG A 1 90 ? 21.427 3.805 -32.039 1.00 91.00 90 ARG A O 1
ATOM 653 N N . SER A 1 91 ? 22.754 5.556 -32.553 1.00 92.00 91 SER A N 1
ATOM 654 C CA . SER A 1 91 ? 23.529 5.550 -31.306 1.00 92.00 91 SER A CA 1
ATOM 655 C C . SER A 1 91 ? 22.666 5.914 -30.096 1.00 92.00 91 SER A C 1
ATOM 657 O O . SER A 1 91 ? 22.652 5.186 -29.107 1.00 92.00 91 SER A O 1
ATOM 659 N N . GLU A 1 92 ? 21.900 7.002 -30.181 1.00 90.81 92 GLU A N 1
ATOM 660 C CA . GLU A 1 92 ? 21.059 7.490 -29.079 1.00 90.81 92 GLU A CA 1
ATOM 661 C C . GLU A 1 92 ? 19.920 6.514 -28.745 1.00 90.81 92 GLU A C 1
ATOM 663 O O . GLU A 1 92 ? 19.691 6.192 -27.579 1.00 90.81 92 GLU A O 1
ATOM 668 N N . ILE A 1 93 ? 19.246 5.958 -29.760 1.00 90.12 93 ILE A N 1
ATOM 669 C CA . ILE A 1 93 ? 18.200 4.941 -29.550 1.00 90.12 93 ILE A CA 1
ATOM 670 C C . ILE A 1 93 ? 18.788 3.642 -28.975 1.00 90.12 93 ILE A C 1
ATOM 672 O O . ILE A 1 93 ? 18.122 2.976 -28.187 1.00 90.12 93 ILE A O 1
ATOM 676 N N . GLY A 1 94 ? 20.026 3.282 -29.331 1.00 89.69 94 GLY A N 1
ATOM 677 C CA . GLY A 1 94 ? 20.696 2.077 -28.829 1.00 89.69 94 GLY A CA 1
ATOM 678 C C . GLY A 1 94 ? 21.130 2.142 -27.359 1.00 89.69 94 GLY A C 1
ATOM 679 O O . GLY A 1 94 ? 21.338 1.095 -26.749 1.00 89.69 94 GLY A O 1
ATOM 680 N N . GLN A 1 95 ? 21.258 3.342 -26.785 1.00 89.88 95 GLN A N 1
ATOM 681 C CA . GLN A 1 95 ? 21.643 3.551 -25.381 1.00 89.88 95 GLN A CA 1
ATOM 682 C C . GLN A 1 95 ? 20.449 3.511 -24.410 1.00 89.88 95 GLN A C 1
ATOM 684 O O . GLN A 1 95 ? 20.629 3.286 -23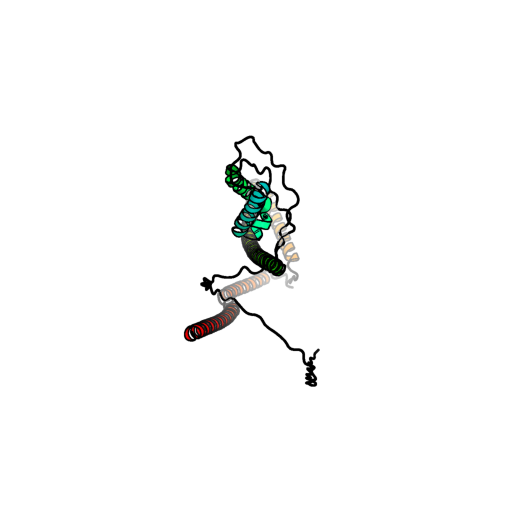.213 1.00 89.88 95 GLN A O 1
ATOM 689 N N . LEU A 1 96 ? 19.231 3.731 -24.910 1.00 89.19 96 LEU A N 1
ATOM 690 C CA . LEU A 1 96 ? 18.008 3.841 -24.115 1.00 89.19 96 LEU A CA 1
ATOM 691 C C . LEU A 1 96 ? 17.173 2.553 -24.171 1.00 89.19 96 LEU A C 1
ATOM 693 O O . LEU A 1 96 ? 17.182 1.817 -25.156 1.00 89.19 96 LEU A O 1
ATOM 697 N N . SER A 1 97 ? 16.385 2.284 -23.124 1.00 90.50 97 SER A N 1
ATOM 698 C CA . SER A 1 97 ? 15.389 1.207 -23.189 1.00 90.50 97 SER A CA 1
ATOM 699 C C . SER A 1 97 ? 14.213 1.613 -24.086 1.00 90.50 97 SER A C 1
ATOM 701 O O . SER A 1 97 ? 13.867 2.793 -24.173 1.00 90.50 97 SER A O 1
ATOM 703 N N . LEU A 1 98 ? 13.547 0.634 -24.710 1.00 87.81 98 LEU A N 1
ATOM 704 C CA . LEU A 1 98 ? 12.387 0.875 -25.580 1.00 87.81 98 LEU A CA 1
ATOM 705 C C . LEU A 1 98 ? 11.290 1.711 -24.891 1.00 87.81 98 LEU A C 1
ATOM 707 O O . LEU A 1 98 ? 10.686 2.577 -25.515 1.00 87.81 98 LEU A O 1
ATOM 711 N N . ASP A 1 99 ? 11.065 1.485 -23.597 1.00 88.19 99 ASP A N 1
ATOM 712 C CA . ASP A 1 99 ? 10.072 2.212 -22.802 1.00 88.19 99 ASP A CA 1
ATOM 713 C C . ASP A 1 99 ? 10.471 3.689 -22.586 1.00 88.19 99 ASP A C 1
ATOM 715 O O . ASP A 1 99 ? 9.628 4.576 -22.726 1.00 88.19 99 ASP A O 1
ATOM 719 N N . HIS A 1 100 ? 11.759 3.989 -22.360 1.00 89.38 100 HIS A N 1
ATOM 720 C CA . HIS A 1 100 ? 12.256 5.375 -22.323 1.00 89.38 100 HIS A CA 1
ATOM 721 C C . HIS A 1 100 ? 12.179 6.050 -23.700 1.00 89.38 100 HIS A C 1
ATOM 723 O O . HIS A 1 100 ? 11.719 7.185 -23.793 1.00 89.38 100 HIS A O 1
ATOM 729 N N . VAL A 1 101 ? 12.543 5.350 -24.781 1.00 88.38 101 VAL A N 1
ATOM 730 C CA . VAL A 1 101 ? 12.454 5.874 -26.160 1.00 88.38 101 VAL A CA 1
ATOM 731 C C . VAL A 1 101 ? 11.014 6.256 -26.535 1.00 88.38 101 VAL A C 1
ATOM 733 O O . VAL A 1 101 ? 10.798 7.259 -27.216 1.00 88.38 101 VAL A O 1
ATOM 736 N N . LEU A 1 102 ? 10.017 5.497 -26.068 1.00 83.75 102 LEU A N 1
ATOM 737 C CA . LEU A 1 102 ? 8.600 5.798 -26.293 1.00 83.75 102 LEU A CA 1
ATOM 738 C C . LEU A 1 102 ? 8.075 6.932 -25.393 1.00 83.75 102 LEU A C 1
ATOM 740 O O . LEU A 1 102 ? 7.273 7.744 -25.856 1.00 83.75 102 LEU A O 1
ATOM 744 N N . LYS A 1 103 ? 8.523 7.013 -24.133 1.00 87.12 103 LYS A N 1
ATOM 745 C CA . LYS A 1 103 ? 8.072 8.023 -23.154 1.00 87.12 103 LYS A CA 1
ATOM 746 C C . LYS A 1 103 ? 8.725 9.396 -23.325 1.00 87.12 103 LYS A C 1
ATOM 748 O O . LYS A 1 103 ? 8.062 10.410 -23.133 1.00 87.12 103 LYS A O 1
ATOM 753 N N . GLU A 1 104 ? 10.006 9.444 -23.679 1.00 89.69 104 GLU A N 1
ATOM 754 C CA . GLU A 1 104 ? 10.853 10.642 -23.569 1.00 89.69 104 GLU A CA 1
ATOM 755 C C . GLU A 1 104 ? 11.325 11.178 -24.930 1.00 89.69 104 GLU A C 1
ATOM 757 O O . GLU A 1 104 ? 12.418 11.728 -25.070 1.00 89.69 104 GLU A O 1
ATOM 762 N N . ARG A 1 105 ? 10.473 11.070 -25.958 1.00 88.25 105 ARG A N 1
ATOM 763 C CA . ARG A 1 105 ? 10.776 11.520 -27.332 1.00 88.25 105 ARG A CA 1
ATOM 764 C C . ARG A 1 105 ? 11.280 12.967 -27.427 1.00 88.25 105 ARG A C 1
ATOM 766 O O . ARG A 1 105 ? 12.100 13.261 -28.290 1.00 88.25 105 ARG A O 1
ATOM 773 N N . ALA A 1 106 ? 10.817 13.866 -26.554 1.00 89.00 106 ALA A N 1
ATOM 774 C CA . ALA A 1 106 ? 11.285 15.253 -26.514 1.00 89.00 106 ALA A CA 1
ATOM 775 C C . ALA A 1 106 ? 12.755 15.371 -26.063 1.00 89.00 106 ALA A C 1
ATOM 777 O O . ALA A 1 106 ? 13.520 16.106 -26.686 1.00 89.00 106 ALA A O 1
ATOM 778 N N . ASN A 1 107 ? 13.161 14.601 -25.045 1.00 90.25 107 ASN A N 1
ATOM 779 C CA . ASN A 1 107 ? 14.545 14.547 -24.563 1.00 90.25 107 ASN A CA 1
ATOM 780 C C . ASN A 1 107 ? 15.457 13.947 -25.644 1.00 90.25 107 ASN A C 1
ATOM 782 O O . ASN A 1 107 ? 16.498 14.510 -25.967 1.00 90.25 107 ASN A O 1
ATOM 786 N N . LEU A 1 108 ? 15.011 12.860 -26.283 1.00 90.25 108 LEU A N 1
ATOM 787 C CA . LEU A 1 108 ? 15.731 12.218 -27.385 1.00 90.25 108 LEU A CA 1
ATOM 788 C C . LEU A 1 108 ? 15.931 13.165 -28.586 1.00 90.25 108 LEU A C 1
ATOM 790 O O . LEU A 1 108 ? 17.033 13.253 -29.122 1.00 90.25 108 LEU A O 1
ATOM 794 N N . ASN A 1 109 ? 14.901 13.925 -28.978 1.00 91.25 109 ASN A N 1
ATOM 795 C CA . ASN A 1 109 ? 15.015 14.942 -30.031 1.00 91.25 109 ASN A CA 1
ATOM 796 C C . ASN A 1 109 ? 16.042 16.036 -29.670 1.00 91.25 109 ASN A C 1
ATOM 798 O O . ASN A 1 109 ? 16.803 16.468 -30.539 1.00 91.25 109 ASN A O 1
ATOM 802 N N . ALA A 1 110 ? 16.080 16.481 -28.408 1.00 91.50 110 ALA A N 1
ATOM 803 C CA . ALA A 1 110 ? 17.033 17.486 -27.937 1.00 91.50 110 ALA A CA 1
ATOM 804 C C . ALA A 1 110 ? 18.480 16.963 -27.970 1.00 91.50 110 ALA A C 1
ATOM 806 O O . ALA A 1 110 ? 19.346 17.625 -28.542 1.00 91.50 110 ALA A O 1
ATOM 807 N N . ASN A 1 111 ? 18.721 15.752 -27.454 1.00 91.25 111 ASN A N 1
ATOM 808 C CA . ASN A 1 111 ? 20.038 15.107 -27.465 1.00 91.25 111 ASN A CA 1
ATOM 809 C C . ASN A 1 111 ? 20.563 14.907 -28.895 1.00 91.25 111 ASN A C 1
ATOM 811 O O . ASN A 1 111 ? 21.689 15.298 -29.199 1.00 91.25 111 ASN A O 1
ATOM 815 N N . ILE A 1 112 ? 19.727 14.385 -29.804 1.00 91.94 112 ILE A N 1
ATOM 816 C CA . ILE A 1 112 ? 20.094 14.214 -31.218 1.00 91.94 112 ILE A CA 1
ATOM 817 C C . ILE A 1 112 ? 20.399 15.572 -31.873 1.00 91.94 112 ILE A C 1
ATOM 819 O O . ILE A 1 112 ? 21.374 15.687 -32.613 1.00 91.94 112 ILE A O 1
ATOM 823 N N . THR A 1 113 ? 19.614 16.618 -31.585 1.00 92.06 113 THR A N 1
ATOM 824 C CA . THR A 1 113 ? 19.865 17.969 -32.122 1.00 92.06 113 THR A CA 1
ATOM 825 C C . THR A 1 113 ? 21.195 18.541 -31.616 1.00 92.06 113 THR A C 1
ATOM 827 O O . THR A 1 113 ? 21.917 19.165 -32.392 1.00 92.06 113 THR A O 1
ATOM 830 N N . ALA A 1 114 ? 21.550 18.316 -30.347 1.00 92.81 114 ALA A N 1
ATOM 831 C CA . ALA A 1 114 ? 22.828 18.748 -29.783 1.00 92.81 114 ALA A CA 1
ATOM 832 C C . ALA A 1 114 ? 24.015 18.018 -30.438 1.00 92.81 114 ALA A C 1
ATOM 834 O O . ALA A 1 114 ? 24.907 18.671 -30.975 1.00 92.81 114 ALA A O 1
ATOM 835 N N . ALA A 1 115 ? 23.974 16.684 -30.489 1.00 91.50 115 ALA A N 1
ATOM 836 C CA . ALA A 1 115 ? 25.041 15.861 -31.061 1.00 91.50 115 ALA A CA 1
ATOM 837 C C . ALA A 1 115 ? 25.229 16.062 -32.581 1.00 91.50 115 ALA A C 1
ATOM 839 O O . ALA A 1 115 ? 26.345 15.959 -33.087 1.00 91.50 115 ALA A O 1
ATOM 840 N N . ILE A 1 116 ? 24.164 16.384 -33.330 1.00 90.44 116 ILE A N 1
ATOM 841 C CA . ILE A 1 116 ? 24.292 16.789 -34.741 1.00 90.44 116 ILE A CA 1
ATOM 842 C C . ILE A 1 116 ? 24.974 18.159 -34.852 1.00 90.44 116 ILE A C 1
ATOM 844 O O . ILE A 1 116 ? 25.846 18.322 -35.700 1.00 90.44 116 ILE A O 1
ATOM 848 N N . ASN A 1 117 ? 24.595 19.140 -34.025 1.00 91.00 117 ASN A N 1
ATOM 849 C CA . ASN A 1 117 ? 25.165 20.490 -34.092 1.00 91.00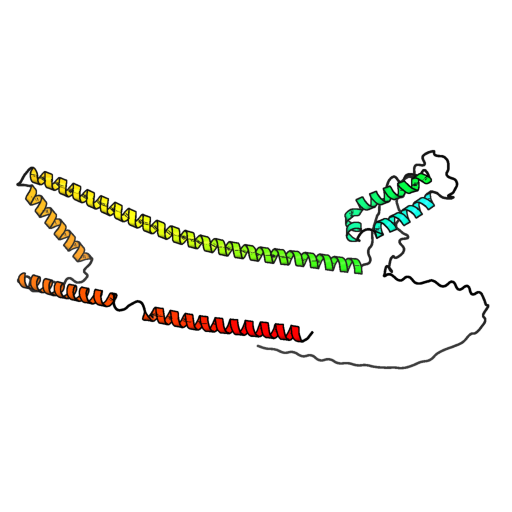 117 ASN A CA 1
ATOM 850 C C . ASN A 1 117 ? 26.648 20.540 -33.692 1.00 91.00 117 ASN A C 1
ATOM 852 O O . ASN A 1 117 ? 27.387 21.330 -34.272 1.00 91.00 117 ASN A O 1
ATOM 856 N N . GLU A 1 118 ? 27.088 19.688 -32.762 1.00 91.12 118 GLU A N 1
ATOM 857 C CA . GLU A 1 118 ? 28.502 19.550 -32.385 1.00 91.12 118 GLU A CA 1
ATOM 858 C C . GLU A 1 118 ? 29.373 19.166 -33.594 1.00 91.12 118 GLU A C 1
ATOM 860 O O . GLU A 1 118 ? 30.339 19.857 -33.905 1.00 91.12 118 GLU A O 1
ATOM 865 N N . ALA A 1 119 ? 28.989 18.126 -34.340 1.00 86.06 119 ALA A N 1
ATOM 866 C CA . ALA A 1 119 ? 29.740 17.676 -35.514 1.00 86.06 119 ALA A CA 1
ATOM 867 C C . ALA A 1 119 ? 29.469 18.503 -36.792 1.00 86.06 119 ALA A C 1
ATOM 869 O O . ALA A 1 119 ? 30.321 18.566 -37.676 1.00 86.06 119 ALA A O 1
ATOM 870 N N . ALA A 1 120 ? 28.316 19.172 -36.912 1.00 84.50 120 ALA A N 1
ATOM 871 C CA . ALA A 1 120 ? 28.014 20.043 -38.055 1.00 84.50 120 ALA A CA 1
ATOM 872 C C . ALA A 1 120 ? 28.766 21.392 -38.019 1.00 84.50 120 ALA A C 1
ATOM 874 O O . ALA A 1 120 ? 28.839 22.083 -39.042 1.00 84.50 120 ALA A O 1
ATOM 875 N N . GLN A 1 121 ? 29.367 21.751 -36.876 1.00 84.69 121 GLN A N 1
ATOM 876 C CA . GLN A 1 121 ? 30.180 22.960 -36.725 1.00 84.69 121 GLN A CA 1
ATOM 877 C C . GLN A 1 121 ? 31.380 22.982 -37.693 1.00 84.69 121 GLN A C 1
ATOM 879 O O . GLN A 1 121 ? 31.658 24.029 -38.280 1.00 84.69 121 GLN A O 1
ATOM 884 N N . ASP A 1 122 ? 32.010 21.829 -37.950 1.00 83.06 122 ASP A N 1
ATOM 885 C CA . ASP A 1 122 ? 33.129 21.670 -38.900 1.00 83.06 122 ASP A CA 1
ATOM 886 C C . ASP A 1 122 ? 32.735 21.933 -40.368 1.00 83.06 122 ASP A C 1
ATOM 888 O O . ASP A 1 122 ? 33.588 22.194 -41.223 1.00 83.06 122 ASP A O 1
ATOM 892 N N . TRP A 1 123 ? 31.435 21.879 -40.672 1.00 80.00 123 TRP A N 1
ATOM 893 C CA . TRP A 1 123 ? 30.869 22.131 -42.000 1.00 80.00 123 TRP A CA 1
ATOM 894 C C . TRP A 1 123 ? 30.193 23.505 -42.118 1.00 80.00 123 TRP A C 1
ATOM 896 O O . TRP A 1 123 ? 29.742 23.870 -43.202 1.00 80.00 123 TRP A O 1
ATOM 906 N N . GLY A 1 124 ? 30.124 24.285 -41.032 1.00 80.81 124 GLY A N 1
ATOM 907 C CA . GLY A 1 124 ? 29.497 25.613 -41.022 1.00 80.81 124 GLY A CA 1
ATOM 908 C C . GLY A 1 124 ? 27.968 25.597 -41.152 1.00 80.81 124 GLY A C 1
ATOM 909 O O . GLY A 1 124 ? 27.379 26.595 -41.574 1.00 80.81 124 GLY A O 1
ATOM 910 N N . VAL A 1 125 ? 27.318 24.481 -40.804 1.00 82.62 125 VAL A N 1
ATOM 911 C CA . VAL A 1 125 ? 25.863 24.292 -40.927 1.00 82.62 125 VAL A CA 1
ATOM 912 C C . VAL A 1 125 ? 25.230 24.095 -39.551 1.00 82.62 125 VAL A C 1
ATOM 914 O O . VAL A 1 125 ? 25.785 23.410 -38.698 1.00 82.62 125 VAL A O 1
ATOM 917 N N . THR A 1 126 ? 24.041 24.664 -39.334 1.00 85.00 126 THR A N 1
ATOM 918 C CA . THR A 1 126 ? 23.285 24.530 -38.080 1.00 85.00 126 THR A CA 1
ATOM 919 C C . THR A 1 126 ? 21.965 23.784 -38.286 1.00 85.00 126 THR A C 1
ATOM 921 O O . THR A 1 126 ? 21.177 24.081 -39.184 1.00 85.00 126 THR A O 1
ATOM 924 N N . CYS A 1 127 ? 21.700 22.804 -37.422 1.00 85.50 127 CYS A N 1
ATOM 925 C CA . CYS A 1 127 ? 20.439 22.076 -37.353 1.00 85.50 127 CYS A CA 1
ATOM 926 C C . CYS A 1 127 ? 19.488 22.786 -36.379 1.00 85.50 127 CYS A C 1
ATOM 928 O O . CYS A 1 127 ? 19.696 22.765 -35.164 1.00 85.50 127 CYS A O 1
ATOM 930 N N . LEU A 1 128 ? 18.434 23.410 -36.915 1.00 88.75 128 LEU A N 1
ATOM 931 C CA . LEU A 1 128 ? 17.472 24.190 -36.125 1.00 88.75 128 LEU A CA 1
ATOM 932 C C . LEU A 1 128 ? 16.523 23.320 -35.283 1.00 88.75 128 LEU A C 1
ATOM 934 O O . LEU A 1 128 ? 16.111 23.733 -34.201 1.00 88.75 128 LEU A O 1
ATOM 938 N N . ARG A 1 129 ? 16.126 22.143 -35.790 1.00 88.56 129 ARG A N 1
ATOM 939 C CA . ARG A 1 129 ? 15.178 21.233 -35.126 1.00 88.56 129 ARG A CA 1
ATOM 940 C C . ARG A 1 129 ? 15.249 19.830 -35.726 1.00 88.56 129 ARG A C 1
ATOM 942 O O . ARG A 1 129 ? 15.061 19.674 -36.931 1.00 88.56 129 ARG A O 1
ATOM 949 N N . TYR A 1 130 ? 15.417 18.819 -34.878 1.00 89.25 130 TYR A N 1
ATOM 950 C CA . TYR A 1 130 ? 15.200 17.415 -35.224 1.00 89.25 130 TYR A CA 1
ATOM 951 C C . TYR A 1 130 ? 13.899 16.901 -34.588 1.00 89.25 130 TYR A C 1
ATOM 953 O O . TYR A 1 130 ? 13.598 17.215 -33.436 1.00 89.25 130 TYR A O 1
ATOM 961 N N . GLU A 1 131 ? 13.115 16.115 -35.328 1.00 90.00 131 GLU A N 1
ATOM 962 C CA . GLU A 1 131 ? 11.871 15.518 -34.834 1.00 90.00 131 GLU A CA 1
ATOM 963 C C . GLU A 1 131 ? 11.696 14.090 -35.360 1.00 90.00 131 GLU A C 1
ATOM 965 O O . GLU A 1 131 ? 11.486 13.861 -36.552 1.00 90.00 131 GLU A O 1
ATOM 970 N N . ILE A 1 132 ? 11.740 13.116 -34.450 1.00 88.38 132 ILE A N 1
ATOM 971 C CA . ILE A 1 132 ? 11.309 11.746 -34.742 1.00 88.38 132 ILE A CA 1
ATOM 972 C C . ILE A 1 132 ? 9.793 11.750 -34.961 1.00 88.38 132 ILE A C 1
ATOM 974 O O . ILE A 1 132 ? 9.065 12.294 -34.129 1.00 88.38 132 ILE A O 1
ATOM 978 N N . ARG A 1 133 ? 9.313 11.100 -36.031 1.00 87.25 133 ARG A N 1
ATOM 979 C CA . ARG A 1 133 ? 7.878 10.975 -36.352 1.00 87.25 133 ARG A CA 1
ATOM 980 C C . ARG A 1 133 ? 7.235 9.739 -35.724 1.00 87.25 133 ARG A C 1
ATOM 982 O O . ARG A 1 133 ? 6.446 9.887 -34.795 1.00 87.25 133 ARG A O 1
ATOM 989 N N . ASP A 1 134 ? 7.644 8.546 -36.145 1.00 85.56 134 ASP A N 1
ATOM 990 C CA . ASP A 1 134 ? 7.077 7.277 -35.675 1.00 85.56 134 ASP A CA 1
ATOM 991 C C . ASP A 1 134 ? 8.174 6.264 -35.341 1.00 85.56 134 ASP A C 1
ATOM 993 O O . ASP A 1 134 ? 9.214 6.215 -36.000 1.00 85.56 134 ASP A O 1
ATOM 997 N N . ILE A 1 135 ? 7.928 5.436 -34.323 1.00 86.12 135 ILE A N 1
ATOM 998 C CA . ILE A 1 135 ? 8.821 4.357 -33.888 1.00 86.12 135 ILE A CA 1
ATOM 999 C C . ILE A 1 135 ? 7.988 3.079 -33.826 1.00 86.12 135 ILE A C 1
ATOM 1001 O O . ILE A 1 135 ? 7.101 2.954 -32.987 1.00 86.12 135 ILE A O 1
ATOM 1005 N N . HIS A 1 136 ? 8.277 2.138 -34.721 1.00 87.00 136 HIS A N 1
ATOM 1006 C CA . HIS A 1 136 ? 7.566 0.867 -34.816 1.00 87.00 136 HIS A CA 1
ATOM 1007 C C . HIS A 1 136 ? 8.443 -0.252 -34.248 1.00 87.00 136 HIS A C 1
ATOM 1009 O O . HIS A 1 136 ? 9.468 -0.603 -34.832 1.00 87.00 136 HIS A O 1
ATOM 1015 N N . ALA A 1 137 ? 8.046 -0.800 -33.099 1.00 88.00 137 ALA A N 1
ATOM 1016 C CA . ALA A 1 137 ? 8.641 -2.014 -32.547 1.00 88.00 137 ALA A CA 1
ATOM 1017 C C . ALA A 1 137 ? 7.996 -3.262 -33.185 1.00 88.00 137 ALA A C 1
ATOM 1019 O O . ALA A 1 137 ? 6.822 -3.212 -33.555 1.00 88.00 137 ALA A O 1
ATOM 1020 N N . PRO A 1 138 ? 8.718 -4.391 -33.308 1.00 92.06 138 PRO A N 1
ATOM 1021 C CA . PRO A 1 138 ? 8.129 -5.632 -33.797 1.00 92.06 138 PRO A CA 1
ATOM 1022 C C . PRO A 1 138 ? 7.110 -6.192 -32.791 1.00 92.06 138 PRO A C 1
ATOM 1024 O O . PRO A 1 138 ? 7.391 -6.279 -31.594 1.00 92.06 138 PRO A O 1
ATOM 1027 N N . GLU A 1 139 ? 5.960 -6.640 -33.300 1.00 92.69 139 GLU A N 1
ATOM 1028 C CA . GLU A 1 139 ? 4.814 -7.171 -32.540 1.00 92.69 139 GLU A CA 1
ATOM 1029 C C . GLU A 1 139 ? 5.161 -8.066 -31.325 1.00 92.69 139 GLU A C 1
ATOM 1031 O O . GLU A 1 139 ? 4.679 -7.771 -30.229 1.00 92.69 139 GLU A O 1
ATOM 1036 N N . PRO A 1 140 ? 6.030 -9.102 -31.420 1.00 95.00 140 PRO A N 1
ATOM 1037 C CA . PRO A 1 140 ? 6.337 -9.961 -30.268 1.00 95.00 140 PRO A CA 1
ATOM 1038 C C . PRO A 1 140 ? 6.975 -9.221 -29.081 1.00 95.00 140 PRO A C 1
ATOM 1040 O O . PRO A 1 140 ? 6.816 -9.648 -27.938 1.00 95.00 140 PRO A O 1
ATOM 1043 N N . VAL A 1 141 ? 7.683 -8.110 -29.317 1.00 91.94 141 VAL A N 1
ATOM 1044 C CA . VAL A 1 141 ? 8.260 -7.282 -28.242 1.00 91.94 141 VAL A CA 1
ATOM 1045 C C . VAL A 1 141 ? 7.165 -6.468 -27.551 1.00 91.94 141 VAL A C 1
ATOM 1047 O O . VAL A 1 141 ? 7.170 -6.343 -26.326 1.00 91.94 141 VAL A O 1
ATOM 1050 N N . VAL A 1 142 ? 6.196 -5.965 -28.319 1.00 91.19 142 VAL A N 1
ATOM 1051 C CA . VAL A 1 142 ? 5.047 -5.208 -27.804 1.00 91.19 142 VAL A CA 1
ATOM 1052 C C . VAL A 1 142 ? 4.131 -6.117 -26.975 1.00 91.19 142 VAL A C 1
ATOM 1054 O O . VAL A 1 142 ? 3.776 -5.759 -25.851 1.00 91.19 142 VAL A O 1
ATOM 1057 N N . GLU A 1 143 ? 3.834 -7.337 -27.444 1.00 95.25 143 GLU A N 1
ATOM 1058 C CA . GLU A 1 143 ? 3.058 -8.323 -26.672 1.00 95.25 143 GLU A CA 1
ATOM 1059 C C . GLU A 1 143 ? 3.776 -8.720 -25.367 1.00 95.25 143 GLU A C 1
ATOM 1061 O O . GLU A 1 143 ? 3.157 -8.770 -24.299 1.00 95.25 143 GLU A O 1
ATOM 1066 N N . ALA A 1 144 ? 5.092 -8.960 -25.420 1.00 93.94 144 ALA A N 1
ATOM 1067 C CA . ALA A 1 144 ? 5.891 -9.272 -24.235 1.00 93.94 144 ALA A CA 1
ATOM 1068 C C . ALA A 1 144 ? 5.870 -8.124 -23.210 1.00 93.94 144 ALA A C 1
ATOM 1070 O O . ALA A 1 144 ? 5.639 -8.365 -22.022 1.00 93.94 144 ALA A O 1
ATOM 1071 N N . MET A 1 145 ? 6.021 -6.877 -23.669 1.00 92.19 145 MET A N 1
ATOM 1072 C CA . MET A 1 145 ? 5.940 -5.683 -22.825 1.00 92.19 145 MET A CA 1
ATOM 1073 C C . MET A 1 145 ? 4.547 -5.527 -22.196 1.00 92.19 145 MET A C 1
ATOM 1075 O O . MET A 1 145 ? 4.439 -5.300 -20.990 1.00 92.19 145 MET A O 1
ATOM 1079 N N . HIS A 1 146 ? 3.466 -5.720 -22.959 1.00 93.81 146 HIS A N 1
ATOM 1080 C CA . HIS A 1 146 ? 2.103 -5.689 -22.421 1.00 93.81 146 HIS A CA 1
ATOM 1081 C C . HIS A 1 146 ? 1.843 -6.798 -21.396 1.00 93.81 146 HIS A C 1
ATOM 1083 O O . HIS A 1 146 ? 1.215 -6.535 -20.364 1.00 93.81 146 HIS A O 1
ATOM 1089 N N . ARG A 1 147 ? 2.356 -8.015 -21.623 1.00 95.69 147 ARG A N 1
ATOM 1090 C CA . ARG A 1 147 ? 2.266 -9.120 -20.657 1.00 95.69 147 ARG A CA 1
ATOM 1091 C C . ARG A 1 147 ? 3.035 -8.797 -19.371 1.00 95.69 147 ARG A C 1
ATOM 1093 O O . ARG A 1 147 ? 2.498 -9.024 -18.289 1.00 95.69 147 ARG A O 1
ATOM 1100 N N . GLN A 1 148 ? 4.228 -8.206 -19.468 1.00 95.19 148 GLN A N 1
ATOM 1101 C CA . GLN A 1 148 ? 5.019 -7.768 -18.312 1.00 95.19 148 GLN A CA 1
ATOM 1102 C C . GLN A 1 148 ? 4.314 -6.661 -17.512 1.00 95.19 148 GLN A C 1
ATOM 1104 O O . GLN A 1 148 ? 4.141 -6.803 -16.303 1.00 95.19 148 GLN A O 1
ATOM 1109 N N . VAL A 1 149 ? 3.854 -5.591 -18.172 1.00 95.50 149 VAL A N 1
ATOM 1110 C CA . VAL A 1 149 ? 3.147 -4.474 -17.516 1.00 95.50 149 VAL A CA 1
ATOM 1111 C C . VAL A 1 149 ? 1.847 -4.948 -16.864 1.00 95.50 149 VAL A C 1
ATOM 1113 O O . VAL A 1 149 ? 1.525 -4.522 -15.755 1.00 95.50 149 VAL A O 1
ATOM 1116 N N . THR A 1 150 ? 1.111 -5.853 -17.513 1.00 96.75 150 THR A N 1
ATOM 1117 C CA . THR A 1 150 ? -0.099 -6.459 -16.936 1.00 96.75 150 THR A CA 1
ATOM 1118 C C . THR A 1 150 ? 0.237 -7.292 -15.700 1.00 96.75 150 THR A C 1
ATOM 1120 O O . THR A 1 150 ? -0.384 -7.096 -14.660 1.00 96.75 150 THR A O 1
ATOM 1123 N N . ALA A 1 151 ? 1.250 -8.163 -15.768 1.00 97.44 151 ALA A N 1
ATOM 1124 C CA . ALA A 1 151 ? 1.675 -8.979 -14.631 1.00 97.44 151 ALA A CA 1
ATOM 1125 C C . ALA A 1 151 ? 2.150 -8.126 -13.441 1.00 97.44 151 ALA A C 1
ATOM 1127 O O . ALA A 1 151 ? 1.793 -8.409 -12.298 1.00 97.44 151 ALA A O 1
ATOM 1128 N N . GLU A 1 152 ? 2.903 -7.051 -13.692 1.00 96.94 152 GLU A N 1
ATOM 1129 C CA . GLU A 1 152 ? 3.332 -6.135 -12.636 1.00 96.94 152 GLU A CA 1
ATOM 1130 C C . GLU A 1 152 ? 2.149 -5.378 -12.016 1.00 96.94 152 GLU A C 1
ATOM 1132 O O . GLU A 1 152 ? 2.063 -5.279 -10.791 1.00 96.94 152 GLU A O 1
ATOM 1137 N N . ARG A 1 153 ? 1.207 -4.884 -12.831 1.00 98.19 153 ARG A N 1
ATOM 1138 C CA . ARG A 1 153 ? -0.017 -4.233 -12.336 1.00 98.19 153 ARG A CA 1
ATOM 1139 C C . ARG A 1 153 ? -0.856 -5.183 -11.485 1.00 98.19 153 ARG A C 1
ATOM 1141 O O . ARG A 1 153 ? -1.254 -4.788 -10.393 1.00 98.19 153 ARG A O 1
ATOM 1148 N N . SER A 1 154 ? -1.062 -6.424 -11.930 1.00 97.81 154 SER A N 1
ATOM 1149 C CA . SER A 1 154 ? -1.776 -7.447 -11.156 1.00 97.81 154 SER A CA 1
ATOM 1150 C C . SER A 1 154 ? -1.078 -7.747 -9.831 1.00 97.81 154 SER A C 1
ATOM 1152 O O . SER A 1 154 ? -1.728 -7.715 -8.793 1.00 97.81 154 SER A O 1
ATOM 1154 N N . LYS A 1 155 ? 0.251 -7.930 -9.832 1.00 98.31 155 LYS A N 1
ATOM 1155 C CA . LYS A 1 155 ? 1.034 -8.141 -8.603 1.00 98.31 155 LYS A CA 1
ATOM 1156 C C . LYS A 1 155 ? 0.916 -6.962 -7.631 1.00 98.31 155 LYS A C 1
ATOM 1158 O O . LYS A 1 155 ? 0.753 -7.169 -6.433 1.00 98.31 155 LYS A O 1
ATOM 1163 N N . ARG A 1 156 ? 1.004 -5.720 -8.124 1.00 98.00 156 ARG A N 1
ATOM 1164 C CA . ARG A 1 156 ? 0.839 -4.516 -7.289 1.00 98.00 156 ARG A CA 1
ATOM 1165 C C . ARG A 1 156 ? -0.578 -4.427 -6.710 1.00 98.00 156 ARG A C 1
ATOM 1167 O O . ARG A 1 156 ? -0.717 -4.094 -5.540 1.00 98.00 156 ARG A O 1
ATOM 1174 N N . ALA A 1 157 ? -1.606 -4.755 -7.496 1.00 98.31 157 ALA A N 1
ATOM 1175 C CA . ALA A 1 157 ? -2.992 -4.783 -7.031 1.00 98.31 157 ALA A CA 1
ATOM 1176 C C . ALA A 1 157 ? -3.225 -5.862 -5.957 1.00 98.31 157 ALA A C 1
ATOM 1178 O O . ALA A 1 157 ? -3.841 -5.573 -4.939 1.00 98.31 157 ALA A O 1
ATOM 1179 N N . GLU A 1 158 ? -2.684 -7.069 -6.141 1.00 98.38 158 GLU A N 1
ATOM 1180 C CA . GLU A 1 158 ? -2.776 -8.175 -5.176 1.00 98.38 158 GLU A CA 1
ATOM 1181 C C . GLU A 1 158 ? -2.102 -7.839 -3.835 1.00 98.38 158 GLU A C 1
ATOM 1183 O O . GLU A 1 158 ? -2.675 -8.091 -2.775 1.00 98.38 158 GLU A O 1
ATOM 1188 N N . ILE A 1 159 ? -0.921 -7.207 -3.869 1.00 98.06 159 ILE A N 1
ATOM 1189 C CA . ILE A 1 159 ? -0.229 -6.734 -2.660 1.00 98.06 159 ILE A CA 1
ATOM 1190 C C . ILE A 1 159 ? -1.074 -5.680 -1.932 1.00 98.06 159 ILE A C 1
ATOM 1192 O O . ILE A 1 159 ? -1.324 -5.830 -0.739 1.00 98.06 159 ILE A O 1
ATOM 1196 N N . LEU A 1 160 ? -1.559 -4.656 -2.645 1.00 98.12 160 LEU A N 1
ATOM 1197 C CA . LEU A 1 160 ? -2.371 -3.585 -2.053 1.00 98.12 160 LEU A CA 1
ATOM 1198 C C . LEU A 1 160 ? -3.692 -4.103 -1.466 1.00 98.12 160 LEU A C 1
ATOM 1200 O O . LEU A 1 160 ? -4.097 -3.662 -0.393 1.00 98.12 160 LEU A O 1
ATOM 1204 N N . GLU A 1 161 ? -4.344 -5.059 -2.129 1.00 98.25 161 GLU A N 1
ATOM 1205 C CA . GLU A 1 161 ? -5.554 -5.712 -1.621 1.00 98.25 161 GLU A CA 1
ATOM 1206 C C . GLU A 1 161 ? -5.251 -6.526 -0.352 1.00 98.25 161 GLU A C 1
ATOM 1208 O O . GLU A 1 161 ? -5.941 -6.383 0.658 1.00 98.25 161 GLU A O 1
ATOM 1213 N N . SER A 1 162 ? -4.172 -7.318 -0.345 1.00 98.06 162 SER A N 1
ATOM 1214 C CA . SER A 1 162 ? -3.756 -8.077 0.842 1.00 98.06 162 SER A CA 1
ATOM 1215 C C . SER A 1 162 ? -3.373 -7.170 2.020 1.00 98.06 162 SER A C 1
ATOM 1217 O O . SER A 1 162 ? -3.651 -7.513 3.173 1.00 98.06 162 SER A O 1
ATOM 1219 N N . GLU A 1 163 ? -2.732 -6.030 1.762 1.00 98.31 163 GLU A N 1
ATOM 1220 C CA . GLU A 1 163 ? -2.396 -5.029 2.780 1.00 98.31 163 GLU A CA 1
ATOM 1221 C C . GLU A 1 163 ? -3.655 -4.329 3.310 1.00 98.31 163 GLU A C 1
ATOM 1223 O O . GLU A 1 163 ? -3.824 -4.209 4.527 1.00 98.31 163 GLU A O 1
ATOM 1228 N N . GLY A 1 164 ? -4.585 -3.957 2.424 1.00 98.56 164 GLY A N 1
ATOM 1229 C CA . GLY A 1 164 ? -5.883 -3.383 2.780 1.00 98.56 164 GLY A CA 1
ATOM 1230 C C . GLY A 1 164 ? -6.729 -4.323 3.642 1.00 98.56 164 GLY A C 1
ATOM 1231 O O . GLY A 1 164 ? -7.243 -3.910 4.686 1.00 98.56 164 GLY A O 1
ATOM 1232 N N . GLN A 1 165 ? -6.815 -5.605 3.277 1.00 98.31 165 GLN A N 1
ATOM 1233 C CA . GLN A 1 165 ? -7.505 -6.629 4.070 1.00 98.31 165 GLN A CA 1
ATOM 1234 C C . GLN A 1 165 ? -6.858 -6.819 5.446 1.00 98.31 165 GLN A C 1
ATOM 1236 O O . GLN A 1 165 ? -7.565 -6.845 6.458 1.00 98.31 165 GLN A O 1
ATOM 1241 N N . ARG A 1 166 ? -5.521 -6.889 5.513 1.00 98.25 166 ARG A N 1
ATOM 1242 C CA . ARG A 1 166 ? -4.782 -6.984 6.781 1.00 98.25 166 ARG A CA 1
ATOM 1243 C C . ARG A 1 166 ? -5.060 -5.780 7.680 1.00 98.25 166 ARG A C 1
ATOM 1245 O O . ARG A 1 166 ? -5.362 -5.967 8.858 1.00 98.25 166 ARG A O 1
ATOM 1252 N N . GLN A 1 167 ? -4.985 -4.562 7.144 1.00 98.38 167 GLN A N 1
ATOM 1253 C CA . GLN A 1 167 ? -5.222 -3.345 7.921 1.00 98.38 167 GLN A CA 1
ATOM 1254 C C . GLN A 1 167 ? -6.683 -3.240 8.377 1.00 98.38 167 GLN A C 1
ATOM 1256 O O . GLN A 1 167 ? -6.941 -2.906 9.531 1.00 98.38 167 GLN A O 1
ATOM 1261 N N . SER A 1 168 ? -7.639 -3.596 7.516 1.00 98.31 168 SER A N 1
ATOM 1262 C CA . SER A 1 168 ? -9.064 -3.662 7.860 1.00 98.31 168 SER A CA 1
ATOM 1263 C C . SER A 1 168 ? -9.327 -4.641 9.012 1.00 98.31 168 SER A C 1
ATOM 1265 O O . SER A 1 168 ? -9.972 -4.285 9.999 1.00 98.31 168 SER A O 1
ATOM 1267 N N . ALA A 1 169 ? -8.752 -5.848 8.952 1.00 98.12 169 ALA A N 1
ATOM 1268 C CA . ALA A 1 169 ? -8.883 -6.848 10.010 1.00 98.12 169 ALA A CA 1
ATOM 1269 C C . ALA A 1 169 ? -8.295 -6.372 11.353 1.00 98.12 169 ALA A C 1
ATOM 1271 O O . ALA A 1 169 ? -8.919 -6.580 12.397 1.00 98.12 169 ALA A O 1
ATOM 1272 N N . ILE A 1 170 ? -7.139 -5.694 11.329 1.00 98.19 170 ILE A N 1
ATOM 1273 C CA . ILE A 1 170 ? -6.525 -5.077 12.517 1.00 98.19 170 ILE A CA 1
ATOM 1274 C C . ILE A 1 170 ? -7.449 -3.996 13.092 1.00 98.19 170 ILE A C 1
ATOM 1276 O O . ILE A 1 170 ? -7.802 -4.073 14.268 1.00 98.19 170 ILE A O 1
ATOM 1280 N N . ASN A 1 171 ? -7.916 -3.056 12.265 1.00 98.25 171 ASN A N 1
ATOM 1281 C CA . ASN A 1 171 ? -8.797 -1.965 12.692 1.00 98.25 171 ASN A CA 1
ATOM 1282 C C . ASN A 1 171 ? -10.105 -2.492 13.317 1.00 98.25 171 ASN A C 1
ATOM 1284 O O . ASN A 1 171 ? -10.568 -1.972 14.332 1.00 98.25 171 ASN A O 1
ATOM 1288 N N . ILE A 1 172 ? -10.694 -3.555 12.752 1.00 98.31 172 ILE A N 1
ATOM 1289 C CA . ILE A 1 172 ? -11.897 -4.205 13.299 1.00 98.31 172 ILE A CA 1
ATOM 129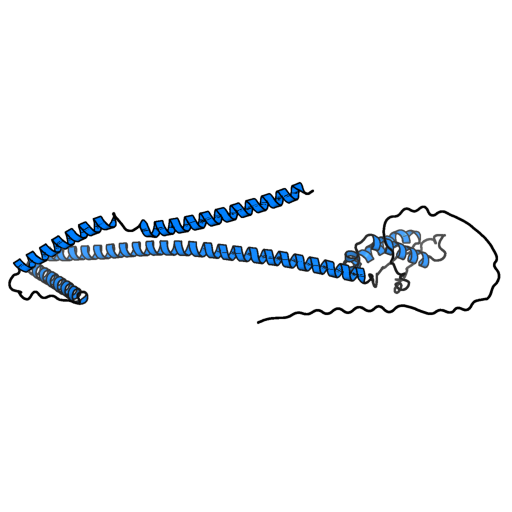0 C C . ILE A 1 172 ? -11.598 -4.890 14.640 1.00 98.31 172 ILE A C 1
ATOM 1292 O O . ILE A 1 172 ? -12.409 -4.807 15.565 1.00 98.31 172 ILE A O 1
ATOM 1296 N N . ALA A 1 173 ? -10.461 -5.580 14.768 1.00 98.00 173 ALA A N 1
ATOM 1297 C CA . ALA A 1 173 ? -10.067 -6.238 16.014 1.00 98.00 173 ALA A CA 1
ATOM 1298 C C . ALA A 1 173 ? -9.776 -5.222 17.133 1.00 98.00 173 ALA A C 1
ATOM 1300 O O . ALA A 1 173 ? -10.201 -5.419 18.273 1.00 98.00 173 ALA A O 1
ATOM 1301 N N . GLU A 1 174 ? -9.114 -4.116 16.801 1.00 98.19 174 GLU A N 1
ATOM 1302 C CA . GLU A 1 174 ? -8.810 -3.024 17.724 1.00 98.19 174 GLU A CA 1
ATOM 1303 C C . GLU A 1 174 ? -10.072 -2.263 18.145 1.00 98.19 174 GLU A C 1
ATOM 1305 O O . GLU A 1 174 ? -10.303 -2.090 19.341 1.00 98.19 174 GLU A O 1
ATOM 1310 N N . GLY A 1 175 ? -10.960 -1.928 17.203 1.00 98.44 175 GLY A N 1
ATOM 1311 C CA . GLY A 1 175 ? -12.267 -1.344 17.514 1.00 98.44 175 GLY A CA 1
ATOM 1312 C C . GLY A 1 175 ? -13.114 -2.245 18.423 1.00 98.44 175 GLY A C 1
ATOM 1313 O O . GLY A 1 175 ? -13.698 -1.767 19.396 1.00 98.44 175 GLY A O 1
ATOM 1314 N N . LYS A 1 176 ? -13.116 -3.567 18.186 1.00 98.19 176 LYS A N 1
ATOM 1315 C CA . LYS A 1 176 ? -13.770 -4.541 19.079 1.00 98.19 176 LYS A CA 1
ATOM 1316 C C . LYS A 1 176 ? -13.146 -4.542 20.474 1.00 98.19 176 LYS A C 1
ATOM 1318 O O . LYS A 1 176 ? -13.880 -4.409 21.452 1.00 98.19 176 LYS A O 1
ATOM 1323 N N . LYS A 1 177 ? -11.816 -4.635 20.579 1.00 98.25 177 LYS A N 1
ATOM 1324 C CA . LYS A 1 177 ? -11.085 -4.569 21.857 1.00 98.25 177 LYS A CA 1
ATOM 1325 C C . LYS A 1 177 ? -11.449 -3.299 22.633 1.00 98.25 177 LYS A C 1
ATOM 1327 O O . LYS A 1 177 ? -11.818 -3.392 23.801 1.00 98.25 177 LYS A O 1
ATOM 1332 N N . GLN A 1 178 ? -11.407 -2.142 21.975 1.00 98.12 178 GLN A N 1
ATOM 1333 C CA . GLN A 1 178 ? -11.726 -0.857 22.590 1.00 98.12 178 GLN A CA 1
ATOM 1334 C C . GLN A 1 178 ? -13.191 -0.795 23.041 1.00 98.12 178 GLN A C 1
ATOM 1336 O O . GLN A 1 178 ? -13.464 -0.354 24.153 1.00 98.12 178 GLN A O 1
ATOM 1341 N N . SER A 1 179 ? -14.130 -1.306 22.235 1.00 98.06 179 SER A N 1
ATOM 1342 C CA . SER A 1 179 ? -15.553 -1.336 22.603 1.00 98.06 179 SER A CA 1
ATOM 1343 C C . SER A 1 179 ? -15.834 -2.182 23.854 1.00 98.06 179 SER A C 1
ATOM 1345 O O . SER A 1 179 ? -16.629 -1.774 24.696 1.00 98.06 179 SER A O 1
ATOM 1347 N N . VAL A 1 180 ? -15.141 -3.317 24.025 1.00 98.19 180 VAL A N 1
ATOM 1348 C CA . VAL A 1 180 ? -15.270 -4.182 25.212 1.00 98.19 180 VAL A CA 1
ATOM 1349 C C . VAL A 1 180 ? -14.673 -3.522 26.457 1.00 98.19 180 VAL A C 1
ATOM 1351 O O . VAL A 1 180 ? -15.276 -3.601 27.526 1.00 98.19 180 VAL A O 1
ATOM 1354 N N . ILE A 1 181 ? -13.527 -2.842 26.326 1.00 97.81 181 ILE A N 1
ATOM 1355 C CA . ILE A 1 181 ? -12.912 -2.084 27.429 1.00 97.81 181 ILE A CA 1
ATOM 1356 C C . ILE A 1 181 ? -13.862 -0.973 27.887 1.00 97.81 181 ILE A C 1
ATOM 1358 O O . ILE A 1 181 ? -14.250 -0.951 29.053 1.00 97.81 181 ILE A O 1
ATOM 1362 N N . LEU A 1 182 ? -14.324 -0.129 26.958 1.00 97.75 182 LEU A N 1
ATOM 1363 C CA . LEU A 1 182 ? -15.237 0.978 27.255 1.00 97.75 182 LEU A CA 1
ATOM 1364 C C . LEU A 1 182 ? -16.566 0.498 27.856 1.00 97.75 182 LEU A C 1
ATOM 1366 O O . LEU A 1 182 ? -17.071 1.121 28.784 1.00 97.75 182 LEU A O 1
ATOM 1370 N N . ALA A 1 183 ? -17.119 -0.627 27.388 1.00 97.81 183 ALA A N 1
ATOM 1371 C CA . ALA A 1 183 ? -18.319 -1.218 27.983 1.00 97.81 183 ALA A CA 1
ATOM 1372 C C . ALA A 1 183 ? -18.077 -1.711 29.423 1.00 97.81 183 ALA A C 1
ATOM 1374 O O . ALA A 1 183 ? -18.910 -1.489 30.300 1.00 97.81 183 ALA A O 1
ATOM 1375 N N . SER A 1 184 ? -16.928 -2.340 29.694 1.00 97.81 184 SER A N 1
ATOM 1376 C CA . SER A 1 184 ? -16.563 -2.776 31.048 1.00 97.81 184 SER A CA 1
ATOM 1377 C C . SER A 1 184 ? -16.301 -1.600 31.995 1.00 97.81 184 SER A C 1
ATOM 1379 O O . SER A 1 184 ? -16.618 -1.686 33.182 1.00 97.81 184 SER A O 1
ATOM 1381 N N . GLU A 1 185 ? -15.716 -0.512 31.495 1.00 97.81 185 GLU A N 1
ATOM 1382 C CA . GLU A 1 185 ? -15.490 0.722 32.253 1.00 97.81 185 GLU A CA 1
ATOM 1383 C C . GLU A 1 185 ? -16.809 1.448 32.539 1.00 97.81 185 GLU A C 1
ATOM 1385 O O . GLU A 1 185 ? -17.040 1.856 33.678 1.00 97.81 185 GLU A O 1
ATOM 1390 N N . ALA A 1 186 ? -17.707 1.526 31.551 1.00 97.81 186 ALA A N 1
ATOM 1391 C CA . ALA A 1 186 ? -19.043 2.095 31.704 1.00 97.81 186 ALA A CA 1
ATOM 1392 C C . ALA A 1 186 ? -19.866 1.345 32.761 1.00 97.81 186 ALA A C 1
ATOM 1394 O O . ALA A 1 186 ? -20.372 1.981 33.680 1.00 97.81 186 ALA A O 1
ATOM 1395 N N . LEU A 1 187 ? -19.920 0.007 32.706 1.00 97.62 187 LEU A N 1
ATOM 1396 C CA . LEU A 1 187 ? -20.617 -0.812 33.711 1.00 97.62 187 LEU A CA 1
ATOM 1397 C C . LEU A 1 187 ? -20.046 -0.618 35.123 1.00 97.62 187 LEU A C 1
ATOM 1399 O O . LEU A 1 187 ? -20.793 -0.556 36.099 1.00 97.62 187 LEU A O 1
ATOM 1403 N N . ARG A 1 188 ? -18.719 -0.492 35.255 1.00 97.88 188 ARG A N 1
ATOM 1404 C CA . ARG A 1 188 ? -18.077 -0.215 36.548 1.00 97.88 188 ARG A CA 1
ATOM 1405 C C . ARG A 1 188 ? -18.442 1.176 37.071 1.00 97.88 188 ARG A C 1
ATOM 1407 O O . ARG A 1 188 ? -18.727 1.317 38.258 1.00 97.88 188 ARG A O 1
ATOM 1414 N N . ALA A 1 189 ? -18.422 2.193 36.211 1.00 97.56 189 ALA A N 1
ATOM 1415 C CA . ALA A 1 189 ? -18.800 3.555 36.574 1.00 97.56 189 ALA A CA 1
ATOM 1416 C C . ALA A 1 189 ? -20.290 3.649 36.945 1.00 97.56 189 ALA A C 1
ATOM 1418 O O . ALA A 1 189 ? -20.630 4.266 37.949 1.00 97.56 189 ALA A O 1
ATOM 1419 N N . GLU A 1 190 ? -21.165 2.977 36.194 1.00 97.62 190 GLU A N 1
ATOM 1420 C CA . GLU A 1 190 ? -22.596 2.856 36.478 1.00 97.62 190 GLU A CA 1
ATOM 1421 C C . GLU A 1 190 ? -22.840 2.236 37.860 1.00 97.62 190 GLU A C 1
ATOM 1423 O O . GLU A 1 190 ? -23.529 2.838 38.679 1.00 97.62 190 GLU A O 1
ATOM 1428 N N . GLN A 1 191 ? -22.210 1.097 38.172 1.00 97.44 191 GLN A N 1
ATOM 1429 C CA . GLN A 1 191 ? -22.333 0.449 39.484 1.00 97.44 191 GLN A CA 1
ATOM 1430 C C . GLN A 1 191 ? -21.865 1.346 40.639 1.00 97.44 191 GLN A C 1
ATOM 1432 O O . GLN A 1 191 ? -22.522 1.395 41.678 1.00 97.44 191 GLN A O 1
ATOM 1437 N N . ILE A 1 192 ? -20.758 2.078 40.465 1.00 97.81 192 ILE A N 1
ATOM 1438 C CA . ILE A 1 192 ? -20.259 3.032 41.468 1.00 97.81 192 ILE A CA 1
ATOM 1439 C C . ILE A 1 192 ? -21.251 4.186 41.658 1.00 97.81 192 ILE A C 1
ATOM 1441 O O . ILE A 1 192 ? -21.571 4.535 42.794 1.00 97.81 192 ILE A O 1
ATOM 1445 N N . ASN A 1 193 ? -21.772 4.751 40.567 1.00 96.81 193 ASN A N 1
ATOM 1446 C CA . ASN A 1 193 ? -22.731 5.853 40.612 1.00 96.81 193 ASN A CA 1
ATOM 1447 C C . ASN A 1 193 ? -24.060 5.425 41.252 1.00 96.81 193 ASN A C 1
ATOM 1449 O O . ASN A 1 193 ? -24.597 6.159 42.079 1.00 96.81 193 ASN A O 1
ATOM 1453 N N . MET A 1 194 ? -24.555 4.225 40.930 1.00 97.25 194 MET A N 1
ATOM 1454 C CA . MET A 1 194 ? -25.754 3.646 41.542 1.00 97.25 194 MET A CA 1
ATOM 1455 C C . MET A 1 194 ? -25.560 3.424 43.045 1.00 97.25 194 MET A C 1
ATOM 1457 O O . MET A 1 194 ? -26.343 3.941 43.837 1.00 97.25 194 MET A O 1
ATOM 1461 N N . ALA A 1 195 ? -24.476 2.757 43.459 1.00 97.38 195 ALA A N 1
ATOM 1462 C CA . ALA A 1 195 ? -24.177 2.533 44.875 1.00 97.38 195 ALA A CA 1
ATOM 1463 C C . ALA A 1 195 ? -23.985 3.850 45.657 1.00 97.38 195 ALA A C 1
ATOM 1465 O O . ALA A 1 195 ? -24.430 3.965 46.799 1.00 97.38 195 ALA A O 1
ATOM 1466 N N . SER A 1 196 ? -23.361 4.862 45.040 1.00 97.31 196 SER A N 1
ATOM 1467 C CA . SER A 1 196 ? -23.216 6.202 45.625 1.00 97.31 196 SER A CA 1
ATOM 1468 C C . SER A 1 196 ? -24.568 6.903 45.784 1.00 97.31 196 SER A C 1
ATOM 1470 O O . SER A 1 196 ? -24.847 7.448 46.850 1.00 97.31 196 SER A O 1
ATOM 1472 N N . GLY A 1 197 ? -25.421 6.867 44.755 1.00 97.75 197 GLY A N 1
ATOM 1473 C CA . GLY A 1 197 ? -26.755 7.470 44.787 1.00 97.75 197 GLY A CA 1
ATOM 1474 C C . GLY A 1 197 ? -27.696 6.783 45.780 1.00 97.75 197 GLY A C 1
ATOM 1475 O O . GLY A 1 197 ? -28.445 7.455 46.486 1.00 97.75 197 GLY A O 1
ATOM 1476 N N . GLU A 1 198 ? -27.619 5.457 45.905 1.00 96.81 198 GLU A N 1
ATOM 1477 C CA . GLU A 1 198 ? -28.336 4.692 46.931 1.00 96.81 198 GLU A CA 1
ATOM 1478 C C . GLU A 1 198 ? -27.861 5.056 48.343 1.00 96.81 198 GLU A C 1
ATOM 1480 O O . GLU A 1 198 ? -28.689 5.340 49.213 1.00 96.81 198 GLU A O 1
ATOM 1485 N N . ALA A 1 199 ? -26.545 5.114 48.573 1.00 97.06 199 ALA A N 1
ATOM 1486 C CA . ALA A 1 199 ? -25.979 5.513 49.859 1.00 97.06 199 ALA A CA 1
ATOM 1487 C C . ALA A 1 199 ? -26.379 6.950 50.241 1.00 97.06 199 ALA A C 1
ATOM 1489 O O . ALA A 1 199 ? -26.806 7.190 51.372 1.00 97.06 199 ALA A O 1
ATOM 1490 N N . GLU A 1 200 ? -26.313 7.896 49.301 1.00 97.25 200 GLU A N 1
ATOM 1491 C CA . GLU A 1 200 ? -26.746 9.280 49.512 1.00 97.25 200 GLU A CA 1
ATOM 1492 C C . GLU A 1 200 ? -28.254 9.367 49.800 1.00 97.25 200 GLU A C 1
ATOM 1494 O O . GLU A 1 200 ? -28.663 10.028 50.757 1.00 97.25 200 GLU A O 1
ATOM 1499 N N . ALA A 1 201 ? -29.088 8.634 49.055 1.00 96.69 201 ALA A N 1
ATOM 1500 C CA . ALA A 1 201 ? -30.528 8.577 49.291 1.00 96.69 201 ALA A CA 1
ATOM 1501 C C . ALA A 1 201 ? -30.879 7.973 50.664 1.00 96.69 201 ALA A C 1
ATOM 1503 O O . ALA A 1 201 ? -31.803 8.453 51.328 1.00 96.69 201 ALA A O 1
ATOM 1504 N N . ILE A 1 202 ? -30.145 6.950 51.118 1.00 96.06 202 ILE A N 1
ATOM 1505 C CA . ILE A 1 202 ? -30.293 6.370 52.461 1.00 96.06 202 ILE A CA 1
ATOM 1506 C C . ILE A 1 202 ? -29.878 7.385 53.529 1.00 96.06 202 ILE A C 1
ATOM 1508 O O . ILE A 1 202 ? -30.633 7.590 54.479 1.00 96.06 202 ILE A O 1
ATOM 1512 N N . LEU A 1 203 ? -28.737 8.063 53.372 1.00 97.38 203 LEU A N 1
ATOM 1513 C CA . LEU A 1 203 ? -28.280 9.095 54.310 1.00 97.38 203 LEU A CA 1
ATOM 1514 C C . LEU A 1 203 ? -29.266 10.266 54.400 1.00 97.38 203 LEU A C 1
ATOM 1516 O O . LEU A 1 203 ? -29.564 10.733 55.500 1.00 97.38 203 LEU A O 1
ATOM 1520 N N . LEU A 1 204 ? -29.814 10.719 53.270 1.00 96.94 204 LEU A N 1
ATOM 1521 C CA . LEU A 1 204 ? -30.780 11.814 53.228 1.00 96.94 204 LEU A CA 1
ATOM 1522 C C . LEU A 1 204 ? -32.112 11.416 53.880 1.00 96.94 204 LEU A C 1
ATOM 1524 O O . LEU A 1 204 ? -32.642 12.183 54.686 1.00 96.94 204 LEU A O 1
ATOM 1528 N N . LYS A 1 205 ? -32.609 10.195 53.627 1.00 96.31 205 LYS A N 1
ATOM 1529 C CA . LYS A 1 205 ? -33.773 9.630 54.336 1.00 96.31 205 LYS A CA 1
ATOM 1530 C C . LYS A 1 205 ? -33.513 9.506 55.837 1.00 96.31 205 LYS A C 1
ATOM 1532 O O . LYS A 1 205 ? -34.319 9.995 56.621 1.00 96.31 205 LYS A O 1
ATOM 1537 N N . ALA A 1 206 ? -32.384 8.923 56.242 1.00 95.69 206 ALA A N 1
ATOM 1538 C CA . ALA A 1 206 ? -32.015 8.752 57.646 1.00 95.69 206 ALA A CA 1
ATOM 1539 C C . ALA A 1 206 ? -31.932 10.103 58.377 1.00 95.69 206 ALA A C 1
ATOM 1541 O O . ALA A 1 206 ? -32.504 10.266 59.457 1.00 95.69 206 ALA A O 1
ATOM 1542 N N . ARG A 1 207 ? -31.308 11.109 57.753 1.00 96.44 207 ARG A N 1
ATOM 1543 C CA . ARG A 1 207 ? -31.218 12.475 58.285 1.00 96.44 207 ARG A CA 1
ATOM 1544 C C . ARG A 1 207 ? -32.584 13.155 58.377 1.00 96.44 207 ARG A C 1
ATOM 1546 O O . ARG A 1 207 ? -32.864 13.796 59.384 1.00 96.44 207 ARG A O 1
ATOM 1553 N N . ALA A 1 208 ? -33.452 12.980 57.380 1.00 95.69 208 ALA A N 1
ATOM 1554 C CA . ALA A 1 208 ? -34.829 13.468 57.436 1.00 95.69 208 ALA A CA 1
ATOM 1555 C C . ALA A 1 208 ? -35.628 12.793 58.567 1.00 95.69 208 ALA A C 1
ATOM 1557 O O . ALA A 1 208 ? -36.319 13.484 59.314 1.00 95.69 208 ALA A O 1
ATOM 1558 N N . THR A 1 209 ? -35.484 11.476 58.761 1.00 92.69 209 THR A N 1
ATOM 1559 C CA . THR A 1 209 ? -36.138 10.766 59.872 1.00 92.69 209 THR A CA 1
ATOM 1560 C C . THR A 1 209 ? -35.598 11.185 61.236 1.00 92.69 209 THR A C 1
ATOM 1562 O O . THR A 1 209 ? -36.395 11.380 62.147 1.00 92.69 209 THR A O 1
ATOM 1565 N N . ALA A 1 210 ? -34.286 11.403 61.377 1.00 93.56 210 ALA A N 1
ATOM 1566 C CA . ALA A 1 210 ? -33.685 11.904 62.611 1.00 93.56 210 ALA A CA 1
ATOM 1567 C C . ALA A 1 210 ? -34.197 13.314 62.943 1.00 93.56 210 ALA A C 1
ATOM 1569 O O . ALA A 1 210 ? -34.700 13.535 64.038 1.00 93.56 210 ALA A O 1
ATOM 1570 N N . ASN A 1 211 ? -34.193 14.232 61.969 1.00 93.69 211 ASN A N 1
ATOM 1571 C CA . ASN A 1 211 ? -34.761 15.574 62.127 1.00 93.69 211 ASN A CA 1
ATOM 1572 C C . ASN A 1 211 ? -36.258 15.539 62.502 1.00 93.69 211 ASN A C 1
ATOM 1574 O O . ASN A 1 211 ? -36.714 16.362 63.294 1.00 93.69 211 ASN A O 1
ATOM 1578 N N . GLY A 1 212 ? -37.026 14.597 61.941 1.00 89.06 212 GLY A N 1
ATOM 1579 C CA . GLY A 1 212 ? -38.438 14.394 62.274 1.00 89.06 212 GLY A CA 1
ATOM 1580 C C . GLY A 1 212 ? -38.647 13.868 63.696 1.00 89.06 212 GLY A C 1
ATOM 1581 O O . GLY A 1 212 ? -39.500 14.381 64.417 1.00 89.06 212 GLY A O 1
ATOM 1582 N N . ILE A 1 213 ? -37.839 12.895 64.129 1.00 87.19 213 ILE A N 1
ATOM 1583 C CA . ILE A 1 213 ? -37.842 12.377 65.506 1.00 87.19 213 ILE A CA 1
ATOM 1584 C C . ILE A 1 213 ? -37.449 13.484 66.493 1.00 87.19 213 ILE A C 1
ATOM 1586 O O . ILE A 1 213 ? -38.141 13.668 67.489 1.00 87.19 213 ILE A O 1
ATOM 1590 N N . ASP A 1 214 ? -36.415 14.270 66.190 1.00 89.00 214 ASP A N 1
ATOM 1591 C CA . ASP A 1 214 ? -35.995 15.433 66.979 1.00 89.00 214 ASP A CA 1
ATOM 1592 C C . ASP A 1 214 ? -37.108 16.482 67.107 1.00 89.00 214 ASP A C 1
ATOM 1594 O O . ASP A 1 214 ? -37.317 17.040 68.186 1.00 89.00 214 ASP A O 1
ATOM 1598 N N . ALA A 1 215 ? -37.829 16.767 66.018 1.00 86.88 215 ALA A N 1
ATOM 1599 C CA . ALA A 1 215 ? -38.955 17.695 66.036 1.00 86.88 215 ALA A CA 1
ATOM 1600 C C . ALA A 1 215 ? -40.083 17.182 66.945 1.00 86.88 215 ALA A C 1
ATOM 1602 O O . ALA A 1 215 ? -40.546 17.917 67.816 1.00 86.88 215 ALA A O 1
ATOM 1603 N N . VAL A 1 216 ? -40.457 15.903 66.814 1.00 81.75 216 VAL A N 1
ATOM 1604 C CA . VAL A 1 216 ? -41.456 15.255 67.679 1.00 81.75 216 VAL A CA 1
ATOM 1605 C C . VAL A 1 216 ? -40.997 15.243 69.143 1.00 81.75 216 VAL A C 1
ATOM 1607 O O . VAL A 1 216 ? -41.776 15.607 70.019 1.00 81.75 216 VAL A O 1
ATOM 1610 N N . ALA A 1 217 ? -39.733 14.917 69.426 1.00 80.75 217 ALA A N 1
ATOM 1611 C CA . ALA A 1 217 ? -39.161 14.935 70.774 1.00 80.75 217 ALA A CA 1
ATOM 1612 C C . ALA A 1 217 ? -39.233 16.327 71.426 1.00 80.75 217 ALA A C 1
ATOM 1614 O O . ALA A 1 217 ? -39.606 16.445 72.595 1.00 80.75 217 ALA A O 1
ATOM 1615 N N . ARG A 1 218 ? -38.954 17.394 70.664 1.00 82.31 218 ARG A N 1
ATOM 1616 C CA . ARG A 1 218 ? -39.107 18.783 71.132 1.00 82.31 218 ARG A CA 1
ATOM 1617 C C . ARG A 1 218 ? -40.569 19.144 71.395 1.00 82.31 218 ARG A C 1
ATOM 1619 O O . ARG A 1 218 ? -40.840 19.800 72.395 1.00 82.31 218 ARG A O 1
ATOM 1626 N N . SER A 1 219 ? -41.504 18.699 70.554 1.00 79.75 219 SER A N 1
ATOM 1627 C CA . SER A 1 219 ? -42.941 18.906 70.785 1.00 79.75 219 SER A CA 1
ATOM 1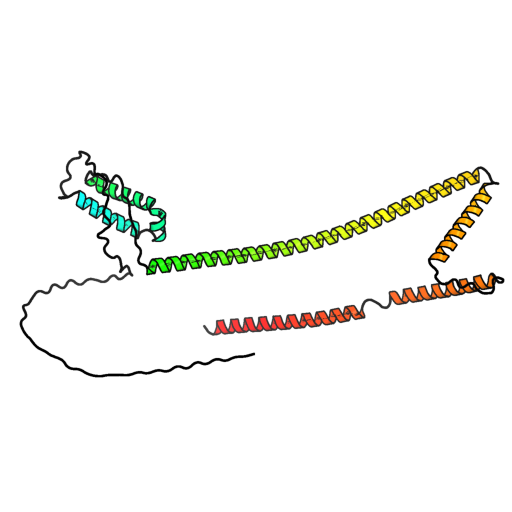628 C C . SER A 1 219 ? -43.456 18.155 72.018 1.00 79.75 219 SER A C 1
ATOM 1630 O O . SER A 1 219 ? -44.235 18.722 72.779 1.00 79.75 219 SER A O 1
ATOM 1632 N N . ILE A 1 220 ? -42.987 16.924 72.268 1.00 73.62 220 ILE A N 1
ATOM 1633 C CA . ILE A 1 220 ? -43.311 16.160 73.487 1.00 73.62 220 ILE A CA 1
ATOM 1634 C C . ILE A 1 220 ? -42.850 16.925 74.735 1.00 73.62 220 ILE A C 1
ATOM 1636 O O . ILE A 1 220 ? -43.625 17.100 75.673 1.00 73.62 220 ILE A O 1
ATOM 1640 N N . ALA A 1 221 ? -41.617 17.442 74.722 1.00 73.56 221 ALA A N 1
ATOM 1641 C CA . ALA A 1 221 ? -41.036 18.191 75.838 1.00 73.56 221 ALA A CA 1
ATOM 1642 C C . ALA A 1 221 ? -41.735 19.535 76.143 1.00 73.56 221 ALA A C 1
ATOM 1644 O O . ALA A 1 221 ? -41.446 20.145 77.170 1.00 73.56 221 ALA A O 1
ATOM 1645 N N . GLN A 1 222 ? -42.636 20.009 75.273 1.00 74.88 222 GLN A N 1
ATOM 1646 C CA . GLN A 1 222 ? -43.362 21.275 75.433 1.00 74.88 222 GLN A CA 1
ATOM 1647 C C . GLN A 1 222 ? -44.823 21.114 75.904 1.00 74.88 222 GLN A C 1
ATOM 1649 O O . GLN A 1 222 ? -45.469 22.127 76.172 1.00 74.88 222 GLN A O 1
ATOM 1654 N N . GLY A 1 223 ? -45.360 19.892 76.051 1.00 66.12 223 GLY A N 1
ATOM 1655 C CA . GLY A 1 223 ? -46.718 19.700 76.586 1.00 66.12 223 GLY A CA 1
ATOM 1656 C C . GLY A 1 223 ? -47.192 18.244 76.693 1.00 66.12 223 GLY A C 1
ATOM 1657 O O . GLY A 1 223 ? -47.534 17.610 75.696 1.00 66.12 223 GLY A O 1
ATOM 1658 N N . GLU A 1 224 ? -47.305 17.735 77.924 1.00 62.00 224 GLU A N 1
ATOM 1659 C CA . GLU A 1 224 ? -47.451 16.296 78.220 1.00 62.00 224 GLU A CA 1
ATOM 1660 C C . GLU A 1 224 ? -48.788 15.642 77.801 1.00 62.00 224 GLU A C 1
ATOM 1662 O O . GLU A 1 224 ? -48.830 14.430 77.600 1.00 62.00 224 GLU A O 1
ATOM 1667 N N . GLY A 1 225 ? -49.880 16.403 77.638 1.00 62.19 225 GLY A N 1
ATOM 1668 C CA . GLY A 1 225 ? -51.225 15.834 77.428 1.00 62.19 225 GLY A CA 1
ATOM 1669 C C . GLY A 1 225 ? -51.569 15.430 75.985 1.00 62.19 225 GLY A C 1
ATOM 1670 O O . GLY A 1 225 ? -52.151 14.372 75.751 1.00 62.19 225 GLY A O 1
ATOM 1671 N N . ALA A 1 226 ? -51.223 16.261 74.996 1.00 60.31 226 ALA A N 1
ATOM 1672 C CA . ALA A 1 226 ? -51.536 15.990 73.584 1.00 60.31 226 ALA A CA 1
ATOM 1673 C C . ALA A 1 226 ? -50.487 15.086 72.910 1.00 60.31 226 ALA A C 1
ATOM 1675 O O . ALA A 1 226 ? -50.794 14.351 71.970 1.00 60.31 226 ALA A O 1
ATOM 1676 N N . ALA A 1 227 ? -49.255 15.117 73.420 1.00 61.47 227 ALA A N 1
ATOM 1677 C CA . ALA A 1 227 ? -48.109 14.427 72.851 1.00 61.47 227 ALA A CA 1
ATOM 1678 C C . ALA A 1 227 ? -48.259 12.894 72.849 1.00 61.47 227 ALA A C 1
ATOM 1680 O O . ALA A 1 227 ? -48.008 12.255 71.828 1.00 61.47 227 ALA A O 1
ATOM 1681 N N . GLN A 1 228 ? -48.724 12.292 73.952 1.00 67.19 228 GLN A N 1
ATOM 1682 C CA . GLN A 1 228 ? -48.876 10.831 74.038 1.00 67.19 228 GLN A CA 1
ATOM 1683 C C . GLN A 1 228 ? -49.939 10.283 73.070 1.00 67.19 228 GLN A C 1
ATOM 1685 O O . GLN A 1 228 ? -49.736 9.225 72.476 1.00 67.19 228 GLN A O 1
ATOM 1690 N N . ASN A 1 229 ? -51.027 11.030 72.846 1.00 65.38 229 ASN A N 1
ATOM 1691 C CA . ASN A 1 229 ? -52.086 10.648 71.905 1.00 65.38 229 ASN A CA 1
ATOM 1692 C C . ASN A 1 229 ? -51.638 10.740 70.435 1.00 65.38 229 ASN A C 1
ATOM 1694 O O . ASN A 1 229 ? -52.039 9.916 69.617 1.00 65.38 229 ASN A O 1
ATOM 1698 N N . ALA A 1 230 ? -50.771 11.697 70.091 1.00 65.81 230 ALA A N 1
ATOM 1699 C CA . ALA A 1 230 ? -50.179 11.767 68.754 1.00 65.81 230 ALA A CA 1
ATOM 1700 C C . ALA A 1 230 ? -49.222 10.587 68.485 1.00 65.81 230 ALA A C 1
ATOM 1702 O O . ALA A 1 230 ? -49.207 10.028 67.388 1.00 65.81 230 ALA A O 1
ATOM 1703 N N . ILE A 1 231 ? -48.455 10.162 69.498 1.00 70.69 231 ILE A N 1
ATOM 1704 C CA . ILE A 1 231 ? -47.558 9.002 69.388 1.00 70.69 231 ILE A CA 1
ATOM 1705 C C . ILE A 1 231 ? -48.366 7.716 69.192 1.00 70.69 231 ILE A C 1
ATOM 1707 O O . ILE A 1 231 ? -48.069 6.966 68.260 1.00 70.69 231 ILE A O 1
ATOM 1711 N N . SER A 1 232 ? -49.385 7.464 70.022 1.00 75.00 232 SER A N 1
ATOM 1712 C CA . SER A 1 232 ? -50.200 6.246 69.925 1.00 75.00 232 SER A CA 1
ATOM 1713 C C . SER A 1 232 ? -50.937 6.146 68.586 1.00 75.00 232 SER A C 1
ATOM 1715 O O . SER A 1 232 ? -50.959 5.065 67.997 1.00 75.00 232 SER A O 1
ATOM 1717 N N . LEU A 1 233 ? -51.426 7.270 68.046 1.00 76.69 233 LEU A N 1
ATOM 1718 C CA . LEU A 1 233 ? -51.983 7.329 66.694 1.00 76.69 233 LEU A CA 1
ATOM 1719 C C . LEU A 1 233 ? -50.932 6.981 65.626 1.00 76.69 233 LEU A C 1
ATOM 1721 O O . LEU A 1 233 ? -51.187 6.113 64.799 1.00 76.69 233 LEU A O 1
ATOM 1725 N N . SER A 1 234 ? -49.721 7.550 65.687 1.00 76.50 234 SER A N 1
ATOM 1726 C CA . SER A 1 234 ? -48.658 7.248 64.707 1.00 76.50 234 SER A CA 1
ATOM 1727 C C . SER A 1 234 ? -48.171 5.788 64.745 1.00 76.50 234 SER A C 1
ATOM 1729 O O . SER A 1 234 ? -47.718 5.244 63.736 1.00 76.50 234 SER A O 1
ATOM 1731 N N . VAL A 1 235 ? -48.257 5.131 65.909 1.00 82.56 235 VAL A N 1
ATOM 1732 C CA . VAL A 1 235 ? -47.971 3.696 66.059 1.00 82.56 235 VAL A CA 1
ATOM 1733 C C . VAL A 1 235 ? -49.111 2.862 65.473 1.00 82.56 235 VAL A C 1
ATOM 1735 O O . VAL A 1 235 ? -48.838 1.873 64.795 1.00 82.56 235 VAL A O 1
ATOM 1738 N N . ALA A 1 236 ? -50.367 3.275 65.670 1.00 80.56 236 ALA A N 1
ATOM 1739 C CA . ALA A 1 236 ? -51.525 2.636 65.051 1.00 80.56 236 ALA A CA 1
ATOM 1740 C C . ALA A 1 236 ? -51.504 2.765 63.516 1.00 80.56 236 ALA A C 1
ATOM 1742 O O . ALA A 1 236 ? -51.710 1.770 62.829 1.00 80.56 236 ALA A O 1
ATOM 1743 N N . GLU A 1 237 ? -51.170 3.939 62.971 1.00 81.12 237 GLU A N 1
ATOM 1744 C CA . GLU A 1 237 ? -50.996 4.159 61.526 1.00 81.12 237 GLU A CA 1
ATOM 1745 C C . GLU A 1 237 ? -49.906 3.246 60.949 1.00 81.12 237 GLU A C 1
ATOM 1747 O O . GLU A 1 237 ? -50.171 2.484 60.022 1.00 81.12 237 GLU A O 1
ATOM 1752 N N . LYS A 1 238 ? -48.710 3.212 61.557 1.00 83.69 238 LYS A N 1
ATOM 1753 C CA . LYS A 1 238 ? -47.626 2.305 61.130 1.00 83.69 238 LYS A CA 1
ATOM 1754 C C . LYS A 1 238 ? -47.999 0.827 61.238 1.00 83.69 238 LYS A C 1
ATOM 1756 O O . LYS A 1 238 ? -47.551 0.031 60.415 1.00 83.69 238 LYS A O 1
ATOM 1761 N N . TYR A 1 239 ? -48.793 0.446 62.239 1.00 81.31 239 TYR A N 1
ATOM 1762 C CA . TYR A 1 239 ? -49.305 -0.917 62.379 1.00 81.31 239 TYR A CA 1
ATOM 1763 C C . TYR A 1 239 ? -50.289 -1.261 61.251 1.00 81.31 239 TYR A C 1
ATOM 1765 O O . TYR A 1 239 ? -50.167 -2.322 60.643 1.00 81.31 239 TYR A O 1
ATOM 1773 N N . VAL A 1 240 ? -51.213 -0.351 60.923 1.00 85.44 240 VAL A N 1
ATOM 1774 C CA . VAL A 1 240 ? -52.170 -0.510 59.816 1.00 85.44 240 VAL A CA 1
ATOM 1775 C C . VAL A 1 240 ? -51.456 -0.556 58.462 1.00 85.44 240 VAL A C 1
ATOM 1777 O O . VAL A 1 240 ? -51.768 -1.432 57.660 1.00 85.44 240 VAL A O 1
ATOM 1780 N N . ASP A 1 241 ? -50.454 0.292 58.222 1.00 84.81 241 ASP A N 1
ATOM 1781 C CA . ASP A 1 241 ? -49.644 0.263 56.995 1.00 84.81 241 ASP A CA 1
ATOM 1782 C C . ASP A 1 241 ? -48.831 -1.034 56.869 1.00 84.81 241 ASP A C 1
ATOM 1784 O O . ASP A 1 241 ? -48.795 -1.651 55.801 1.00 84.81 241 ASP A O 1
ATOM 1788 N N . ALA A 1 242 ? -48.208 -1.498 57.958 1.00 81.00 242 ALA A N 1
ATOM 1789 C CA . ALA A 1 242 ? -47.492 -2.773 57.977 1.00 81.00 242 ALA A CA 1
ATOM 1790 C C . ALA A 1 242 ? -48.437 -3.957 57.701 1.00 81.00 242 ALA A C 1
ATOM 1792 O O . ALA A 1 242 ? -48.107 -4.839 56.907 1.00 81.00 242 ALA A O 1
ATOM 1793 N N . PHE A 1 243 ? -49.636 -3.947 58.291 1.00 77.62 243 PHE A N 1
ATOM 1794 C CA . PHE A 1 243 ? -50.674 -4.947 58.040 1.00 77.62 243 PHE A CA 1
ATOM 1795 C C . PHE A 1 243 ? -51.210 -4.870 56.598 1.00 77.62 243 PHE A C 1
ATOM 1797 O O . PHE A 1 243 ? -51.437 -5.895 55.958 1.00 77.62 243 PHE A O 1
ATOM 1804 N N . GLY A 1 244 ? -51.346 -3.662 56.045 1.00 79.94 244 GLY A N 1
ATOM 1805 C CA . GLY A 1 244 ? -51.759 -3.418 54.663 1.00 79.94 244 GLY A CA 1
ATOM 1806 C C . GLY A 1 244 ? -50.726 -3.863 53.625 1.00 79.94 244 GLY A C 1
ATOM 1807 O O . GLY A 1 244 ? -51.104 -4.316 52.547 1.00 79.94 244 GLY A O 1
ATOM 1808 N N . ASN A 1 245 ? -49.431 -3.789 53.941 1.00 79.25 245 ASN A N 1
ATOM 1809 C CA . ASN A 1 245 ? -48.369 -4.337 53.094 1.00 79.25 245 ASN A CA 1
ATOM 1810 C C . ASN A 1 245 ? -48.293 -5.869 53.208 1.00 79.25 245 ASN A C 1
ATOM 1812 O O . ASN A 1 245 ? -48.227 -6.550 52.185 1.00 79.25 245 ASN A O 1
ATOM 1816 N N . LEU A 1 246 ? -48.443 -6.422 54.418 1.00 68.12 246 LEU A N 1
ATOM 1817 C CA . LEU A 1 246 ? -48.560 -7.868 54.641 1.00 68.12 246 LEU A CA 1
ATOM 1818 C C . LEU A 1 246 ? -49.738 -8.480 53.855 1.00 68.12 246 LEU A C 1
ATOM 1820 O O . LEU A 1 246 ? -49.600 -9.550 53.264 1.00 68.12 246 LEU A O 1
ATOM 1824 N N . ALA A 1 247 ? -50.869 -7.772 53.779 1.00 65.50 247 ALA A N 1
ATOM 1825 C CA . ALA A 1 247 ? -52.041 -8.171 52.999 1.00 65.50 247 ALA A CA 1
ATOM 1826 C C . ALA A 1 247 ? -51.861 -8.063 51.467 1.00 65.50 247 ALA A C 1
ATOM 1828 O O . ALA A 1 247 ? -52.639 -8.663 50.727 1.00 65.50 247 ALA A O 1
ATOM 1829 N N . LYS A 1 248 ? -50.861 -7.314 50.976 1.00 70.69 248 LYS A N 1
ATOM 1830 C CA . LYS A 1 248 ? -50.539 -7.204 49.538 1.00 70.69 248 LYS A CA 1
ATOM 1831 C C . LYS A 1 248 ? -49.548 -8.269 49.072 1.00 70.69 248 LYS A C 1
ATOM 1833 O O . LYS A 1 248 ? -49.672 -8.750 47.951 1.00 70.69 248 LYS A O 1
ATOM 1838 N N . GLU A 1 249 ? -48.576 -8.629 49.910 1.00 67.94 249 GLU A N 1
ATOM 1839 C CA . GLU A 1 249 ? -47.544 -9.621 49.569 1.00 67.94 249 GLU A CA 1
ATOM 1840 C C . GLU A 1 249 ? -47.960 -11.066 49.912 1.00 67.94 249 GLU A C 1
ATOM 1842 O O . GLU A 1 249 ? -47.506 -12.014 49.270 1.00 67.94 249 GLU A O 1
ATOM 1847 N N . GLY A 1 250 ? -48.847 -11.264 50.896 1.00 51.16 250 GLY A N 1
ATOM 1848 C CA . GLY A 1 250 ? -49.283 -12.586 51.352 1.00 51.16 250 GLY A CA 1
ATOM 1849 C C . GLY A 1 250 ? -50.569 -13.102 50.694 1.00 51.16 250 GLY A C 1
ATOM 1850 O O . GLY A 1 250 ? -51.662 -12.853 51.193 1.00 51.16 250 GLY A O 1
ATOM 1851 N N . THR A 1 251 ? -50.464 -13.940 49.656 1.00 55.47 251 THR A N 1
ATOM 1852 C CA . THR A 1 251 ? -51.620 -14.608 49.000 1.00 55.47 251 THR A CA 1
ATOM 1853 C C . THR A 1 251 ? -52.303 -15.699 49.856 1.00 55.47 251 THR A C 1
ATOM 1855 O O . THR A 1 251 ? -53.229 -16.361 49.394 1.00 55.47 251 THR A O 1
ATOM 1858 N N . SER A 1 252 ? -51.881 -15.920 51.105 1.00 53.19 252 SER A N 1
ATOM 1859 C CA . SER A 1 252 ? -52.530 -16.870 52.018 1.00 53.19 252 SER A CA 1
ATOM 1860 C C . SER A 1 252 ? -52.563 -16.329 53.442 1.00 53.19 252 SER A C 1
ATOM 1862 O O . SER A 1 252 ? -51.546 -16.306 54.136 1.00 53.19 252 SER A O 1
ATOM 1864 N N . ILE A 1 253 ? -53.751 -15.906 53.882 1.00 56.78 253 ILE A N 1
ATOM 1865 C CA . ILE A 1 253 ? -54.000 -15.508 55.266 1.00 56.78 253 ILE A CA 1
ATOM 1866 C C . ILE A 1 253 ? -54.531 -16.728 56.033 1.00 56.78 253 ILE A C 1
ATOM 1868 O O . ILE A 1 253 ? -55.709 -17.079 55.980 1.00 56.78 253 ILE A O 1
ATOM 1872 N N . VAL A 1 254 ? -53.637 -17.430 56.732 1.00 55.38 254 VAL A N 1
ATOM 1873 C CA . VAL A 1 254 ? -54.044 -18.482 57.672 1.00 55.38 254 VAL A CA 1
ATOM 1874 C C . VAL A 1 254 ? -54.442 -17.799 58.973 1.00 55.38 254 VAL A C 1
ATOM 1876 O O . VAL A 1 254 ? -53.604 -17.566 59.840 1.00 55.38 254 VAL A O 1
ATOM 1879 N N . VAL A 1 255 ? -55.725 -17.460 59.103 1.00 54.81 255 VAL A N 1
ATOM 1880 C CA . VAL A 1 255 ? -56.305 -17.068 60.393 1.00 54.81 255 VAL A CA 1
ATOM 1881 C C . VAL A 1 255 ? -56.388 -18.330 61.258 1.00 54.81 255 VAL A C 1
ATOM 1883 O O . VAL A 1 255 ? -57.118 -19.255 60.889 1.00 54.81 255 VAL A O 1
ATOM 1886 N N . PRO A 1 256 ? -55.675 -18.424 62.397 1.00 52.38 256 PRO A N 1
ATOM 1887 C CA . PRO A 1 256 ? -55.850 -19.546 63.305 1.00 52.38 256 PRO A CA 1
ATOM 1888 C C . PRO A 1 256 ? -57.272 -19.496 63.868 1.00 52.38 256 PRO A C 1
ATOM 1890 O O . PRO A 1 256 ? -57.670 -18.491 64.454 1.00 52.38 256 PRO A O 1
ATOM 1893 N N . GLY A 1 257 ? -58.037 -20.581 63.724 1.00 55.62 257 GLY A N 1
ATOM 1894 C CA . GLY A 1 257 ? -59.446 -20.659 64.141 1.00 55.62 257 GLY A CA 1
ATOM 1895 C C . GLY A 1 257 ? -59.704 -20.582 65.654 1.00 55.62 257 GLY A C 1
ATOM 1896 O O . GLY A 1 257 ? -60.796 -20.923 66.094 1.00 55.62 257 GLY A O 1
ATOM 1897 N N . ASN A 1 258 ? -58.719 -20.164 66.453 1.00 59.00 258 ASN A N 1
ATOM 1898 C CA . ASN A 1 258 ? -58.837 -19.949 67.889 1.00 59.00 258 ASN A CA 1
ATOM 1899 C C . ASN A 1 258 ? -58.216 -18.596 68.283 1.00 59.00 258 ASN A C 1
ATOM 1901 O O . ASN A 1 258 ? -57.114 -18.522 68.823 1.00 59.00 258 ASN A O 1
ATOM 1905 N N . VAL A 1 259 ? -58.954 -17.517 68.015 1.00 59.44 259 VAL A N 1
ATOM 1906 C CA . VAL A 1 259 ? -58.607 -16.131 68.390 1.00 59.44 259 VAL A CA 1
ATOM 1907 C C . VAL A 1 259 ? -58.674 -15.851 69.906 1.00 59.44 259 VAL A C 1
ATOM 1909 O O . VAL A 1 259 ? -58.501 -14.708 70.317 1.00 59.44 259 VAL A O 1
ATOM 1912 N N . GLY A 1 260 ? -58.914 -16.869 70.744 1.00 63.25 260 GLY A N 1
ATOM 1913 C CA . GLY A 1 260 ? -58.973 -16.735 72.204 1.00 63.25 260 GLY A CA 1
ATOM 1914 C C . GLY A 1 260 ? -57.633 -16.884 72.940 1.00 63.25 260 GLY A C 1
ATOM 1915 O O . GLY A 1 260 ? -57.492 -16.334 74.028 1.00 63.25 260 GLY A O 1
ATOM 1916 N N . ASP A 1 261 ? -56.645 -17.587 72.369 1.00 66.62 261 ASP A N 1
ATOM 1917 C CA . ASP A 1 261 ? -55.426 -18.010 73.087 1.00 66.62 261 ASP A CA 1
ATOM 1918 C C . ASP A 1 261 ? -54.136 -17.361 72.545 1.00 66.62 261 ASP A C 1
ATOM 1920 O O . ASP A 1 261 ? -53.335 -17.959 71.818 1.00 66.62 261 ASP A O 1
ATOM 1924 N N . ILE A 1 262 ? -53.897 -16.111 72.958 1.00 60.12 262 ILE A N 1
ATOM 1925 C CA . ILE A 1 262 ? -52.699 -15.323 72.601 1.00 60.12 262 ILE A CA 1
ATOM 1926 C C . ILE A 1 262 ? -51.396 -16.064 72.970 1.00 60.12 262 ILE A C 1
ATOM 1928 O O . ILE A 1 262 ? -50.424 -16.039 72.211 1.00 60.12 262 ILE A O 1
ATOM 1932 N N . SER A 1 263 ? -51.379 -16.792 74.091 1.00 60.91 263 SER A N 1
ATOM 1933 C CA . SER A 1 263 ? -50.217 -17.571 74.547 1.00 60.91 263 SER A CA 1
ATOM 1934 C C . SER A 1 263 ? -49.831 -18.699 73.579 1.00 60.91 263 SER A C 1
ATOM 1936 O O . SER A 1 263 ? -48.643 -18.936 73.352 1.00 60.91 263 SER A O 1
ATOM 1938 N N . GLY A 1 264 ? -50.812 -19.364 72.956 1.00 67.31 264 GLY A N 1
ATOM 1939 C CA . GLY A 1 264 ? -50.565 -20.394 71.939 1.00 67.31 264 GLY A CA 1
ATOM 1940 C C . GLY A 1 264 ? -50.021 -19.813 70.631 1.00 67.31 264 GLY A C 1
ATOM 1941 O O . GLY A 1 264 ? -49.174 -20.427 69.975 1.00 67.31 264 GLY A O 1
ATOM 1942 N N . MET A 1 265 ? -50.441 -18.594 70.280 1.00 65.25 265 MET A N 1
ATOM 1943 C CA . MET A 1 265 ? -49.936 -17.866 69.113 1.00 65.25 265 MET A CA 1
ATOM 1944 C C . MET A 1 265 ? -48.471 -17.432 69.295 1.00 65.25 265 MET A C 1
ATOM 1946 O O . MET A 1 265 ? -47.661 -17.589 68.384 1.00 65.25 265 MET A O 1
ATOM 1950 N N . ILE A 1 266 ? -48.094 -16.975 70.495 1.00 66.56 266 ILE A N 1
ATOM 1951 C CA . ILE A 1 266 ? -46.698 -16.641 70.826 1.00 66.56 266 ILE A CA 1
ATOM 1952 C C . ILE A 1 266 ? -45.820 -17.902 70.828 1.00 66.56 266 ILE A C 1
ATOM 1954 O O . ILE A 1 266 ? -44.741 -17.897 70.234 1.00 66.56 266 ILE A O 1
ATOM 1958 N N . ALA A 1 267 ? -46.282 -19.003 71.431 1.00 70.25 267 ALA A N 1
ATOM 1959 C CA . ALA A 1 267 ? -45.534 -20.261 71.465 1.00 70.25 267 ALA A CA 1
ATOM 1960 C C . ALA A 1 267 ? -45.280 -20.836 70.058 1.00 70.25 267 ALA A C 1
ATOM 1962 O O . ALA A 1 267 ? -44.167 -21.267 69.751 1.00 70.25 267 ALA A O 1
ATOM 1963 N N . SER A 1 268 ? -46.285 -20.798 69.179 1.00 68.25 268 SER A N 1
ATOM 1964 C CA . SER A 1 268 ? -46.156 -21.259 67.791 1.00 68.25 268 SER A CA 1
ATOM 1965 C C . SER A 1 268 ? -45.274 -20.331 66.941 1.00 68.25 268 SER A C 1
ATOM 1967 O O . SER A 1 268 ? -44.421 -20.827 66.204 1.00 68.25 268 SER A O 1
ATOM 1969 N N . ALA A 1 269 ? -45.368 -19.007 67.107 1.00 67.06 269 ALA A N 1
ATOM 1970 C CA . ALA A 1 269 ? -44.453 -18.055 66.469 1.00 67.06 269 ALA A CA 1
ATOM 1971 C C . ALA A 1 269 ? -42.988 -18.254 66.913 1.00 67.06 269 ALA A C 1
ATOM 1973 O O . ALA A 1 269 ? -42.078 -18.246 66.081 1.00 67.06 269 ALA A O 1
ATOM 1974 N N . MET A 1 270 ? -42.748 -18.509 68.204 1.00 72.50 270 MET A N 1
ATOM 1975 C CA . MET A 1 270 ? -41.415 -18.825 68.737 1.00 72.50 270 MET A CA 1
ATOM 1976 C C . MET A 1 270 ? -40.886 -20.179 68.251 1.00 72.50 270 MET A C 1
ATOM 1978 O O . MET A 1 270 ? -39.701 -20.286 67.933 1.00 72.50 270 MET A O 1
ATOM 1982 N N . ALA A 1 271 ? -41.743 -21.192 68.102 1.00 72.56 271 ALA A N 1
ATOM 1983 C CA . ALA A 1 271 ? -41.359 -22.470 67.501 1.00 72.56 271 ALA A CA 1
ATOM 1984 C C . ALA A 1 271 ? -40.969 -22.321 66.017 1.00 72.56 271 ALA A C 1
ATOM 1986 O O . ALA A 1 271 ? -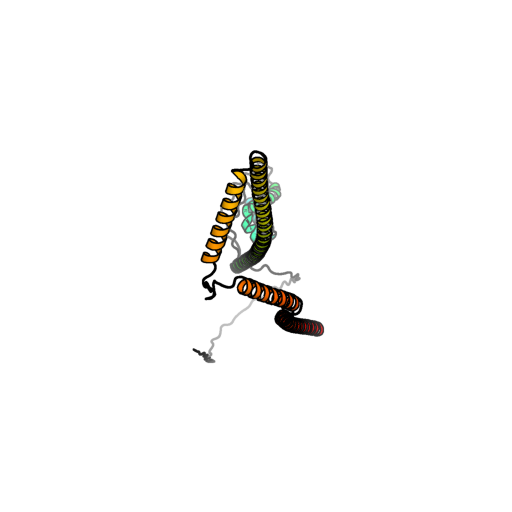39.980 -22.909 65.575 1.00 72.56 271 ALA A O 1
ATOM 1987 N N . VAL A 1 272 ? -41.689 -21.493 65.248 1.00 69.38 272 VAL A N 1
ATOM 1988 C CA . VAL A 1 272 ? -41.320 -21.167 63.860 1.00 69.38 272 VAL A CA 1
ATOM 1989 C C . VAL A 1 272 ? -40.000 -20.396 63.814 1.00 69.38 272 VAL A C 1
ATOM 1991 O O . VAL A 1 272 ? -39.126 -20.765 63.035 1.00 69.38 272 VAL A O 1
ATOM 1994 N N . TYR A 1 273 ? -39.788 -19.403 64.681 1.00 72.56 273 TYR A N 1
ATOM 1995 C CA . TYR A 1 273 ? -38.515 -18.673 64.768 1.00 72.56 273 TYR A CA 1
ATOM 1996 C C . TYR A 1 273 ? -37.329 -19.587 65.143 1.00 72.56 273 TYR A C 1
ATOM 1998 O O . TYR A 1 273 ? -36.254 -19.500 64.543 1.00 72.56 273 TYR A O 1
ATOM 2006 N N . GLY A 1 274 ? -37.529 -20.532 66.068 1.00 72.88 274 GLY A N 1
ATOM 2007 C CA . GLY A 1 274 ? -36.545 -21.567 66.410 1.00 72.88 274 GLY A CA 1
ATOM 2008 C C . GLY A 1 274 ? -36.218 -22.493 65.232 1.00 72.88 274 GLY A C 1
ATOM 2009 O O . GLY A 1 274 ? -35.053 -22.780 64.964 1.00 72.88 274 GLY A O 1
ATOM 2010 N N . ASN A 1 275 ? -37.228 -22.899 64.460 1.00 74.81 275 ASN A N 1
ATOM 2011 C CA . ASN A 1 275 ? -37.031 -23.730 63.271 1.00 74.81 275 ASN A CA 1
ATOM 2012 C C . ASN A 1 275 ? -36.391 -22.963 62.102 1.00 74.81 275 ASN A C 1
ATOM 2014 O O . ASN A 1 275 ? -35.557 -23.525 61.394 1.00 74.81 275 ASN A O 1
ATOM 2018 N N . VAL A 1 276 ? -36.715 -21.680 61.907 1.00 70.94 276 VAL A N 1
ATOM 2019 C CA . VAL A 1 276 ? -36.111 -20.835 60.863 1.00 70.94 276 VAL A CA 1
ATOM 2020 C C . VAL A 1 276 ? -34.663 -20.487 61.201 1.00 70.94 276 VAL A C 1
ATOM 2022 O O . VAL A 1 276 ? -33.817 -20.566 60.317 1.00 70.94 276 VAL A O 1
ATOM 2025 N N . SER A 1 277 ? -34.332 -20.204 62.464 1.00 69.25 277 SER A N 1
ATOM 2026 C CA . SER A 1 277 ? -32.938 -20.009 62.894 1.00 69.25 277 SER A CA 1
ATOM 2027 C C . SER A 1 277 ? -32.119 -21.306 62.814 1.00 69.25 277 SER A C 1
ATOM 2029 O O . SER A 1 277 ? -31.001 -21.288 62.299 1.00 69.25 277 SER A O 1
ATOM 2031 N N . ALA A 1 278 ? -32.687 -22.461 63.184 1.00 66.25 278 ALA A N 1
ATOM 2032 C CA . ALA A 1 278 ? -32.058 -23.767 62.955 1.00 66.25 278 ALA A CA 1
ATOM 2033 C C . ALA A 1 278 ? -31.896 -24.099 61.455 1.00 66.25 278 ALA A C 1
ATOM 2035 O O . ALA A 1 278 ? -30.901 -24.709 61.054 1.00 66.25 278 ALA A O 1
ATOM 2036 N N . SER A 1 279 ? -32.841 -23.677 60.608 1.00 67.06 279 SER A N 1
ATOM 2037 C CA . SER A 1 279 ? -32.768 -23.862 59.156 1.00 67.06 279 SER A CA 1
ATOM 2038 C C . SER A 1 279 ? -31.796 -22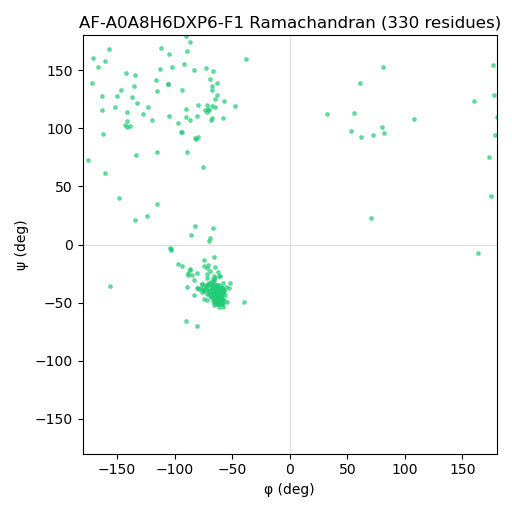.883 58.489 1.00 67.06 279 SER A C 1
ATOM 2040 O O . SER A 1 279 ? -31.100 -23.288 57.563 1.00 67.06 279 SER A O 1
ATOM 2042 N N . GLN A 1 280 ? -31.662 -21.644 58.974 1.00 56.06 280 GLN A N 1
ATOM 2043 C CA . GLN A 1 280 ? -30.608 -20.712 58.557 1.00 56.06 280 GLN A CA 1
ATOM 2044 C C . GLN A 1 280 ? -29.225 -21.216 58.982 1.00 56.06 280 GLN A C 1
ATOM 2046 O O . GLN A 1 280 ? -28.308 -21.202 58.166 1.00 56.06 280 GLN A O 1
ATOM 2051 N N . ALA A 1 281 ? -29.084 -21.751 60.200 1.00 58.47 281 ALA A N 1
ATOM 2052 C CA . ALA A 1 281 ? -27.841 -22.356 60.682 1.00 58.47 281 ALA A CA 1
ATOM 2053 C C . ALA A 1 281 ? -27.452 -23.642 59.922 1.00 58.47 281 ALA A C 1
ATOM 2055 O O . ALA A 1 281 ? -26.269 -23.967 59.828 1.00 58.47 281 ALA A O 1
ATOM 2056 N N . LYS A 1 282 ? -28.422 -24.374 59.352 1.00 55.22 282 LYS A N 1
ATOM 2057 C CA . LYS A 1 282 ? -28.159 -25.459 58.387 1.00 55.22 282 LYS A CA 1
ATOM 2058 C C . LYS A 1 282 ? -27.865 -24.934 56.980 1.00 55.22 282 LYS A C 1
ATOM 2060 O O . LYS A 1 282 ? -26.994 -25.487 56.312 1.00 55.22 282 LYS A O 1
ATOM 2065 N N . ALA A 1 283 ? -28.551 -23.881 56.536 1.00 49.97 283 ALA A N 1
ATOM 2066 C CA . ALA A 1 283 ? -28.345 -23.281 55.222 1.00 49.97 283 ALA A CA 1
ATOM 2067 C C . ALA A 1 283 ? -26.928 -22.702 55.093 1.00 49.97 283 ALA A C 1
ATOM 2069 O O . ALA A 1 283 ? -26.221 -23.079 54.161 1.00 49.97 283 ALA A O 1
ATOM 2070 N N . SER A 1 284 ? -26.466 -21.900 56.058 1.00 45.62 284 SER A N 1
ATOM 2071 C CA . SER A 1 284 ? -25.097 -21.360 56.080 1.00 45.62 284 SER A CA 1
ATOM 2072 C C . SER A 1 284 ? -24.043 -22.473 56.042 1.00 45.62 284 SER A C 1
ATOM 2074 O O . SER A 1 284 ? -23.180 -22.469 55.166 1.00 45.62 284 SER A O 1
ATOM 2076 N N . LYS A 1 285 ? -24.195 -23.512 56.877 1.00 46.84 285 LYS A N 1
ATOM 2077 C CA . LYS A 1 285 ? -23.308 -24.693 56.879 1.00 46.84 285 LYS A CA 1
ATOM 2078 C C . LYS A 1 285 ? -23.316 -25.494 55.570 1.00 46.84 285 LYS A C 1
ATOM 2080 O O . LYS A 1 285 ? -22.354 -26.205 55.293 1.00 46.84 285 LYS A O 1
ATOM 2085 N N . SER A 1 286 ? -24.384 -25.408 54.775 1.00 40.41 286 SER A N 1
ATOM 2086 C CA . SER A 1 286 ? -24.474 -26.063 53.461 1.00 40.41 286 SER A CA 1
ATOM 2087 C C . SER A 1 286 ? -23.901 -25.224 52.311 1.00 40.41 286 SER A C 1
ATOM 2089 O O . SER A 1 286 ? -23.507 -25.786 51.291 1.00 40.41 286 SER A O 1
ATOM 2091 N N . VAL A 1 287 ? -23.813 -23.898 52.474 1.00 46.47 287 VAL A N 1
ATOM 2092 C CA . VAL A 1 287 ? -23.298 -22.976 51.447 1.00 46.47 287 VAL A CA 1
ATOM 2093 C C . VAL A 1 287 ? -21.766 -22.958 51.419 1.00 46.47 287 VAL A C 1
ATOM 2095 O O . VAL A 1 287 ? -21.195 -22.966 50.332 1.00 46.47 287 VAL A O 1
ATOM 2098 N N . GLU A 1 288 ? -21.090 -23.052 52.569 1.00 44.22 288 GLU A N 1
ATOM 2099 C CA . GLU A 1 288 ? -19.619 -23.198 52.620 1.00 44.22 288 GLU A CA 1
ATOM 2100 C C . GLU A 1 288 ? -19.120 -24.603 52.228 1.00 44.22 288 GLU A C 1
ATOM 2102 O O . GLU A 1 288 ? -17.952 -24.771 51.883 1.00 44.22 288 GLU A O 1
ATOM 2107 N N . GLY A 1 289 ? -19.992 -25.619 52.257 1.00 38.12 289 GLY A N 1
ATOM 2108 C CA . GLY A 1 289 ? -19.617 -27.022 52.039 1.00 38.12 289 GLY A CA 1
ATOM 2109 C C . GLY A 1 289 ? -19.823 -27.572 50.623 1.00 38.12 289 GLY A C 1
ATOM 2110 O O . GLY A 1 289 ? -19.273 -28.627 50.308 1.00 38.12 289 GLY A O 1
ATOM 2111 N N . GLY A 1 290 ? -20.607 -26.919 49.753 1.00 39.12 290 GLY A N 1
ATOM 2112 C CA . GLY A 1 290 ? -20.863 -27.493 48.429 1.00 39.12 290 GLY A CA 1
ATOM 2113 C C . GLY A 1 290 ? -21.788 -26.716 47.497 1.00 39.12 290 GLY A C 1
ATOM 2114 O O . GLY A 1 290 ? -22.992 -26.964 47.486 1.00 39.12 290 GLY A O 1
ATOM 2115 N N . ARG A 1 291 ? -21.196 -25.877 46.629 1.00 36.94 291 ARG A N 1
ATOM 2116 C CA . ARG A 1 291 ? -21.687 -25.512 45.274 1.00 36.94 291 ARG A CA 1
ATOM 2117 C C . ARG A 1 291 ? -20.681 -24.615 44.529 1.00 36.94 291 ARG A C 1
ATOM 2119 O O . ARG A 1 291 ? -20.909 -23.430 44.333 1.00 36.94 291 ARG A O 1
ATOM 2126 N N . ALA A 1 292 ? -19.563 -25.197 44.089 1.00 41.41 292 ALA A N 1
ATOM 2127 C CA . ALA A 1 292 ? -18.646 -24.539 43.141 1.00 41.41 292 ALA A CA 1
ATOM 2128 C C . ALA A 1 292 ? -17.788 -25.525 42.326 1.00 41.41 292 ALA A C 1
ATOM 2130 O O . ALA A 1 292 ? -17.507 -25.288 41.155 1.00 41.41 292 ALA A O 1
ATOM 2131 N N . SER A 1 293 ? -17.367 -26.641 42.930 1.00 43.31 293 SER A N 1
ATOM 2132 C CA . SER A 1 293 ? -16.234 -27.430 42.430 1.00 43.31 293 SER A CA 1
ATOM 2133 C C . SER A 1 293 ? -16.560 -28.592 41.487 1.00 43.31 293 SER A C 1
ATOM 2135 O O . SER A 1 293 ? -15.654 -29.011 40.781 1.00 43.31 293 SER A O 1
ATOM 2137 N N . THR A 1 294 ? -17.785 -29.125 41.410 1.00 58.53 294 THR A N 1
ATOM 2138 C CA . THR A 1 294 ? -18.046 -30.349 40.614 1.00 58.53 294 THR A CA 1
ATOM 2139 C C . THR A 1 294 ? -18.204 -30.063 39.115 1.00 58.53 294 THR A C 1
ATOM 2141 O O . THR A 1 294 ? -17.296 -30.344 38.339 1.00 58.53 294 THR A O 1
ATOM 2144 N N . GLN A 1 295 ? -19.300 -29.417 38.695 1.00 47.47 295 GLN A N 1
ATOM 2145 C CA . GLN A 1 295 ? -19.599 -29.204 37.266 1.00 47.47 295 GLN A CA 1
ATOM 2146 C C . GLN A 1 295 ? -18.607 -28.265 36.558 1.00 47.47 295 GLN A C 1
ATOM 2148 O O . GLN A 1 295 ? -18.355 -28.412 35.361 1.00 47.47 295 GLN A O 1
ATOM 2153 N N . ALA A 1 296 ? -18.024 -27.304 37.284 1.00 55.84 296 ALA A N 1
ATOM 2154 C CA . ALA A 1 296 ? -16.968 -26.452 36.746 1.00 55.84 296 ALA A CA 1
ATOM 2155 C C . ALA A 1 296 ? -15.651 -27.230 36.577 1.00 55.84 296 ALA A C 1
ATOM 2157 O O . ALA A 1 296 ? -15.026 -27.121 35.526 1.00 55.84 296 ALA A O 1
ATOM 2158 N N . SER A 1 297 ? -15.253 -28.066 37.549 1.00 54.78 297 SER A N 1
ATOM 2159 C CA . SER A 1 297 ? -14.042 -28.897 37.427 1.00 54.78 297 SER A CA 1
ATOM 2160 C C . SER A 1 297 ? -14.178 -29.959 36.339 1.00 54.78 297 SER A C 1
ATOM 2162 O O . SER A 1 297 ? -13.218 -30.192 35.612 1.00 54.78 297 SER A O 1
ATOM 2164 N N . GLU A 1 298 ? -15.356 -30.562 36.171 1.00 68.31 298 GLU A N 1
ATOM 2165 C CA . GLU A 1 298 ? -15.627 -31.511 35.085 1.00 68.31 298 GLU A CA 1
ATOM 2166 C C . GLU A 1 298 ? -15.477 -30.847 33.711 1.00 68.31 298 GLU A C 1
ATOM 2168 O O . GLU A 1 298 ? -14.713 -31.341 32.883 1.00 68.31 298 GLU A O 1
ATOM 2173 N N . LYS A 1 299 ? -16.090 -29.673 33.496 1.00 70.75 299 LYS A N 1
ATOM 2174 C CA . LYS A 1 299 ? -15.915 -28.905 32.250 1.00 70.75 299 LYS A CA 1
ATOM 2175 C C . LYS A 1 299 ? -14.476 -28.428 32.042 1.00 70.75 299 LYS A C 1
ATOM 2177 O O . LYS A 1 299 ? -13.986 -28.475 30.918 1.00 70.75 299 LYS A O 1
ATOM 2182 N N . ILE A 1 300 ? -13.775 -28.005 33.096 1.00 72.06 300 ILE A N 1
ATOM 2183 C CA . ILE A 1 300 ? -12.360 -27.605 33.011 1.00 72.06 300 ILE A CA 1
ATOM 2184 C C . ILE A 1 300 ? -11.479 -28.806 32.637 1.00 72.06 300 ILE A C 1
ATOM 2186 O O . ILE A 1 300 ? -10.641 -28.673 31.750 1.00 72.06 300 ILE A O 1
ATOM 2190 N N . LYS A 1 301 ? -11.703 -29.991 33.221 1.00 75.69 301 LYS A N 1
ATOM 2191 C CA . LYS A 1 301 ? -10.997 -31.232 32.850 1.00 75.69 301 LYS A CA 1
ATOM 2192 C C . LYS A 1 301 ? -11.304 -31.667 31.416 1.00 75.69 301 LYS A C 1
ATOM 2194 O O . LYS A 1 301 ? -10.398 -32.089 30.703 1.00 75.69 301 LYS A O 1
ATOM 2199 N N . GLU A 1 302 ? -12.553 -31.546 30.970 1.00 79.75 302 GLU A N 1
ATOM 2200 C CA . GLU A 1 302 ? -12.939 -31.850 29.587 1.00 79.75 302 GLU A CA 1
ATOM 2201 C C . GLU A 1 302 ? -12.252 -30.901 28.587 1.00 79.75 302 GLU A C 1
ATOM 2203 O O . GLU A 1 302 ? -11.721 -31.347 27.568 1.00 79.75 302 GLU A O 1
ATOM 2208 N N . LEU A 1 303 ? -12.200 -29.602 28.900 1.00 79.88 303 LEU A N 1
ATOM 2209 C CA . LEU A 1 303 ? -11.513 -28.594 28.089 1.00 79.88 303 LEU A CA 1
ATOM 2210 C C . LEU A 1 303 ? -9.988 -28.776 28.099 1.00 79.88 303 LEU A C 1
ATOM 2212 O O . LEU A 1 303 ? -9.373 -28.683 27.040 1.00 79.88 303 LEU A O 1
ATOM 2216 N N . GLN A 1 304 ? -9.381 -29.113 29.241 1.00 81.81 304 GLN A N 1
ATOM 2217 C CA . GLN A 1 304 ? -7.956 -29.461 29.331 1.00 81.81 304 GLN A CA 1
ATOM 2218 C C . GLN A 1 304 ? -7.622 -30.710 28.505 1.00 81.81 304 GLN A C 1
ATOM 2220 O O . GLN A 1 304 ? -6.637 -30.715 27.774 1.00 81.81 304 GLN A O 1
ATOM 2225 N N . ASN A 1 305 ? -8.462 -31.749 28.540 1.00 81.06 305 ASN A N 1
ATOM 2226 C CA . ASN A 1 305 ? -8.269 -32.940 27.707 1.00 81.06 305 ASN A CA 1
ATOM 2227 C C . ASN A 1 305 ? -8.396 -32.633 26.206 1.00 81.06 305 ASN A C 1
ATOM 2229 O O . ASN A 1 305 ? -7.628 -33.167 25.405 1.00 81.06 305 ASN A O 1
ATOM 2233 N N . LYS A 1 306 ? -9.323 -31.747 25.815 1.00 83.25 306 LYS A N 1
ATOM 2234 C CA . LYS A 1 306 ? -9.436 -31.262 24.430 1.00 83.25 306 LYS A CA 1
ATOM 2235 C C . LYS A 1 306 ? -8.201 -30.459 24.008 1.00 83.25 306 LYS A C 1
ATOM 2237 O O . LYS A 1 306 ? -7.683 -30.710 22.924 1.00 83.25 306 LYS A O 1
ATOM 2242 N N . LEU A 1 307 ? -7.696 -29.570 24.866 1.00 82.31 307 LEU A N 1
ATOM 2243 C CA . LEU A 1 307 ? -6.484 -28.787 24.608 1.00 82.31 307 LEU A CA 1
ATOM 2244 C C . LEU A 1 307 ? -5.252 -29.691 24.435 1.00 82.31 307 LEU A C 1
ATOM 2246 O O . LEU A 1 307 ? -4.594 -29.622 23.403 1.00 82.31 307 LEU A O 1
ATOM 2250 N N . ASN A 1 308 ? -5.021 -30.622 25.366 1.00 82.81 308 ASN A N 1
ATOM 2251 C CA . ASN A 1 308 ? -3.903 -31.574 25.315 1.00 82.81 308 ASN A CA 1
ATOM 2252 C C . ASN A 1 308 ? -3.907 -32.441 24.040 1.00 82.81 308 ASN A C 1
ATOM 2254 O O . ASN A 1 308 ? -2.851 -32.827 23.542 1.00 82.81 308 ASN A O 1
ATOM 2258 N N . ASN A 1 309 ? -5.084 -32.776 23.500 1.00 81.00 309 ASN A N 1
ATOM 2259 C CA . ASN A 1 309 ? -5.186 -33.521 22.243 1.00 81.00 309 ASN A CA 1
ATOM 2260 C C . ASN A 1 309 ? -4.895 -32.644 21.014 1.00 81.00 309 ASN A C 1
ATOM 2262 O O . ASN A 1 309 ? -4.293 -33.130 20.060 1.00 81.00 309 ASN A O 1
ATOM 2266 N N . VAL A 1 310 ? -5.262 -31.357 21.044 1.00 81.06 310 VAL A N 1
ATOM 2267 C CA . VAL A 1 310 ? -4.874 -30.394 19.999 1.00 81.06 310 VAL A CA 1
ATOM 2268 C C . VAL A 1 310 ? -3.363 -30.145 20.026 1.00 81.06 310 VAL A C 1
ATOM 2270 O O . VAL A 1 310 ? -2.738 -30.168 18.972 1.00 81.06 310 VAL A O 1
ATOM 2273 N N . GLU A 1 311 ? -2.758 -29.988 21.206 1.00 78.75 311 GLU A N 1
ATOM 2274 C CA . GLU A 1 311 ? -1.304 -29.812 21.366 1.00 78.75 311 GLU A CA 1
ATOM 2275 C C . GLU A 1 311 ? -0.495 -31.034 20.901 1.00 78.75 311 GLU A C 1
ATOM 2277 O O . GLU A 1 311 ? 0.574 -30.884 20.310 1.00 78.75 311 GLU A O 1
ATOM 2282 N N . ARG A 1 312 ? -1.017 -32.255 21.091 1.00 75.06 312 ARG A N 1
ATOM 2283 C CA . ARG A 1 312 ? -0.421 -33.462 20.491 1.00 75.06 312 ARG A CA 1
ATOM 2284 C C . ARG A 1 312 ? -0.498 -33.435 18.968 1.00 75.06 312 ARG A C 1
ATOM 2286 O O . ARG A 1 312 ? 0.528 -33.620 18.324 1.00 75.06 312 ARG A O 1
ATOM 2293 N N . GLY A 1 313 ? -1.665 -33.129 18.399 1.00 80.69 313 GLY A N 1
ATOM 2294 C CA . GLY A 1 313 ? -1.829 -33.034 16.946 1.00 80.69 313 GLY A CA 1
ATOM 2295 C C . GLY A 1 313 ? -0.941 -31.958 16.310 1.00 80.69 313 GLY A C 1
ATOM 2296 O O . GLY A 1 313 ? -0.352 -32.187 15.256 1.00 80.69 313 GLY A O 1
ATOM 2297 N N . THR A 1 314 ? -0.766 -30.797 16.953 1.00 79.31 314 THR A N 1
ATOM 2298 C CA . THR A 1 314 ? 0.165 -29.773 16.453 1.00 79.31 314 THR A CA 1
ATOM 2299 C C . THR A 1 314 ? 1.625 -30.191 16.617 1.00 79.31 314 THR A C 1
ATOM 2301 O O . THR A 1 314 ? 2.426 -29.890 15.733 1.00 79.31 314 THR A O 1
ATOM 2304 N N . SER A 1 315 ? 1.991 -30.907 17.684 1.00 79.38 315 SER A N 1
ATOM 2305 C CA . SER A 1 315 ? 3.337 -31.471 17.861 1.00 79.38 315 SER A CA 1
ATOM 2306 C C . SER A 1 315 ? 3.670 -32.530 16.802 1.00 79.38 315 SER A C 1
ATOM 2308 O O . SER A 1 315 ? 4.755 -32.488 16.219 1.00 79.38 315 SER A O 1
ATOM 2310 N N . GLU A 1 316 ? 2.727 -33.421 16.485 1.00 79.88 316 GLU A N 1
ATOM 2311 C CA . GLU A 1 316 ? 2.856 -34.421 15.418 1.00 79.88 316 GLU A CA 1
ATOM 2312 C C . GLU A 1 316 ? 3.042 -33.753 14.048 1.00 79.88 316 GLU A C 1
ATOM 2314 O O . GLU A 1 316 ? 3.991 -34.081 13.337 1.00 79.88 316 GLU A O 1
ATOM 2319 N N . VAL A 1 317 ? 2.240 -32.734 13.719 1.00 78.88 317 VAL A N 1
ATOM 2320 C CA . VAL A 1 317 ? 2.396 -31.962 12.471 1.00 78.88 317 VAL A CA 1
ATOM 2321 C C . VAL A 1 317 ? 3.758 -31.255 12.394 1.00 78.88 317 VAL A C 1
ATOM 2323 O O . VAL A 1 317 ? 4.401 -31.293 11.346 1.00 78.88 317 VAL A O 1
ATOM 2326 N N . HIS A 1 318 ? 4.257 -30.657 13.483 1.00 75.25 318 HIS A N 1
ATOM 2327 C CA . HIS A 1 318 ? 5.610 -30.073 13.496 1.00 75.25 318 HIS A CA 1
ATOM 2328 C C . HIS A 1 318 ? 6.708 -31.137 13.323 1.00 75.25 318 HIS A C 1
ATOM 2330 O O . HIS A 1 318 ? 7.701 -30.888 12.639 1.00 75.25 318 HIS A O 1
ATOM 2336 N N . SER A 1 319 ? 6.527 -32.330 13.898 1.00 81.06 319 SER A N 1
ATOM 2337 C CA . SER A 1 319 ? 7.436 -33.468 13.718 1.00 81.06 319 SER A CA 1
ATOM 2338 C C . SER A 1 319 ? 7.478 -33.939 12.259 1.00 81.06 319 SER A C 1
ATOM 2340 O O . SER A 1 319 ? 8.560 -34.117 11.698 1.00 81.06 319 SER A O 1
ATOM 2342 N N . GLU A 1 320 ? 6.320 -34.065 11.602 1.00 82.75 320 GLU A N 1
ATOM 2343 C CA . GLU A 1 320 ? 6.244 -34.424 10.182 1.00 82.75 320 GLU A CA 1
ATOM 2344 C C . GLU A 1 320 ? 6.844 -33.351 9.265 1.00 82.75 320 GLU A C 1
ATOM 2346 O O . GLU A 1 320 ? 7.559 -33.694 8.323 1.00 82.75 320 GLU A O 1
ATOM 2351 N N . ILE A 1 321 ? 6.626 -32.063 9.559 1.00 80.88 321 ILE A N 1
ATOM 2352 C CA . ILE A 1 321 ? 7.233 -30.948 8.814 1.00 80.88 321 ILE A CA 1
ATOM 2353 C C . ILE A 1 321 ? 8.762 -30.995 8.914 1.00 80.88 321 ILE A C 1
ATOM 2355 O O . ILE A 1 321 ? 9.435 -30.930 7.884 1.00 80.88 321 ILE A O 1
ATOM 2359 N N . ASN A 1 322 ? 9.316 -31.164 10.119 1.00 82.00 322 ASN A N 1
ATOM 2360 C CA . ASN A 1 322 ? 10.764 -31.264 10.314 1.00 82.00 322 ASN A CA 1
ATOM 2361 C C . ASN A 1 322 ? 11.334 -32.496 9.596 1.00 82.00 322 ASN A C 1
ATOM 2363 O O . ASN A 1 322 ? 12.291 -32.382 8.836 1.00 82.00 322 ASN A O 1
ATOM 2367 N N . LYS A 1 323 ? 10.677 -33.654 9.718 1.00 85.06 323 LYS A N 1
ATOM 2368 C CA . LYS A 1 323 ? 11.065 -34.886 9.015 1.00 85.06 323 LYS A CA 1
ATOM 2369 C C . LYS A 1 323 ? 11.032 -34.730 7.488 1.00 85.06 323 LYS A C 1
ATOM 2371 O O . LYS A 1 323 ? 11.921 -35.235 6.805 1.00 85.06 323 LYS A O 1
ATOM 2376 N N . ALA A 1 324 ? 10.046 -34.018 6.943 1.00 81.12 324 ALA A N 1
ATOM 2377 C CA . ALA A 1 324 ? 9.958 -33.707 5.516 1.00 81.12 324 ALA A CA 1
ATOM 2378 C C . ALA A 1 324 ? 11.010 -32.673 5.063 1.00 81.12 324 ALA A C 1
ATOM 2380 O O . ALA A 1 324 ? 11.444 -32.698 3.908 1.00 81.12 324 ALA A O 1
ATOM 2381 N N . MET A 1 325 ? 11.437 -31.776 5.955 1.00 77.56 325 MET A N 1
ATOM 2382 C CA . MET A 1 325 ? 12.522 -30.823 5.716 1.00 77.56 325 MET A CA 1
ATOM 2383 C C . MET A 1 325 ? 13.883 -31.530 5.689 1.00 77.56 325 MET A C 1
ATOM 2385 O O . MET A 1 325 ? 14.619 -31.379 4.713 1.00 77.56 325 MET A O 1
ATOM 2389 N N . ASP A 1 326 ? 14.166 -32.385 6.672 1.00 80.56 326 ASP A N 1
ATOM 2390 C CA . ASP A 1 326 ? 15.383 -33.203 6.734 1.00 80.56 326 ASP A CA 1
ATOM 2391 C C . ASP A 1 326 ? 15.487 -34.147 5.527 1.00 80.56 326 ASP A C 1
ATOM 2393 O O . ASP A 1 326 ? 16.529 -34.223 4.874 1.00 80.56 326 ASP A O 1
ATOM 2397 N N . GLN A 1 327 ? 14.380 -34.791 5.135 1.00 78.31 327 GLN A N 1
ATOM 2398 C CA . GLN A 1 327 ? 14.319 -35.608 3.916 1.00 78.31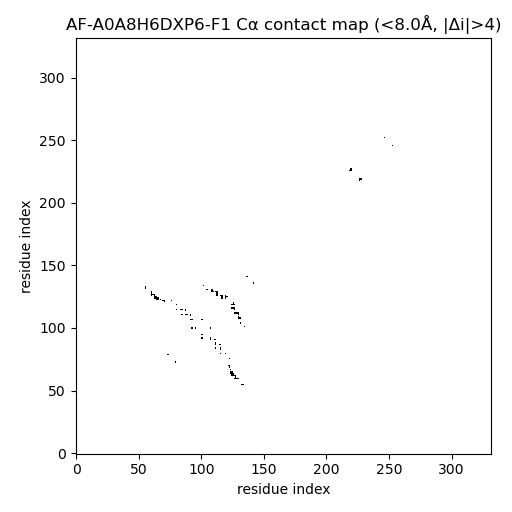 327 GLN A CA 1
ATOM 2399 C C . GLN A 1 327 ? 14.613 -34.822 2.631 1.00 78.31 327 GLN A C 1
ATOM 2401 O O . GLN A 1 327 ? 15.077 -35.418 1.664 1.00 78.31 327 GLN A O 1
ATOM 2406 N N . ARG A 1 328 ? 14.356 -33.508 2.583 1.00 70.94 328 ARG A N 1
ATOM 2407 C CA . ARG A 1 328 ? 14.712 -32.654 1.434 1.00 70.94 328 ARG A CA 1
ATOM 2408 C C . ARG A 1 328 ? 16.161 -32.181 1.471 1.00 70.94 328 ARG A C 1
ATOM 2410 O O . ARG A 1 328 ? 16.739 -31.971 0.408 1.00 70.94 328 ARG A O 1
ATOM 2417 N N . LEU A 1 329 ? 16.737 -32.012 2.661 1.00 72.69 329 LEU A N 1
ATOM 2418 C CA . LEU A 1 329 ? 18.148 -31.662 2.835 1.00 72.69 329 LEU A CA 1
ATOM 2419 C C . LEU A 1 329 ? 19.067 -32.844 2.506 1.00 72.69 329 LEU A C 1
ATOM 2421 O O . LEU A 1 329 ? 20.106 -32.646 1.892 1.00 72.69 329 LEU A O 1
ATOM 2425 N N . ASN A 1 330 ? 18.654 -34.068 2.838 1.00 73.44 330 ASN A N 1
ATOM 2426 C CA . ASN A 1 330 ? 19.455 -35.282 2.653 1.00 73.44 330 ASN A CA 1
ATOM 2427 C C . ASN A 1 330 ? 19.332 -35.927 1.249 1.00 73.44 330 ASN A C 1
ATOM 2429 O O . ASN A 1 330 ? 19.806 -37.044 1.049 1.00 73.44 330 ASN A O 1
ATOM 2433 N N . ASN A 1 331 ? 18.661 -35.253 0.304 1.00 62.84 331 ASN A N 1
ATOM 2434 C CA . ASN A 1 331 ? 18.402 -35.701 -1.077 1.00 62.84 331 ASN A CA 1
ATOM 2435 C C . ASN A 1 331 ? 18.923 -34.687 -2.127 1.00 62.84 331 ASN A C 1
ATOM 2437 O O . ASN A 1 331 ? 18.405 -34.609 -3.245 1.00 62.84 331 ASN A O 1
ATOM 2441 N N . ARG A 1 332 ? 19.917 -33.878 -1.741 1.00 50.06 332 ARG A N 1
ATOM 2442 C CA . ARG A 1 332 ? 20.693 -32.959 -2.585 1.00 50.06 332 ARG A CA 1
ATOM 2443 C C . ARG A 1 332 ? 22.181 -33.253 -2.437 1.00 50.06 332 ARG A C 1
ATOM 2445 O O . ARG A 1 332 ? 22.882 -33.011 -3.440 1.00 50.06 332 ARG A O 1
#

InterPro domains:
  IPR001107 Band 7 domain [PF01145] (73-165)
  IPR001107 Band 7 domain [SM00244] (2-149)
  IPR001972 Stomatin/HflK family [PR00721] (81-98)
  IPR001972 Stomatin/HflK family [PR00721] (101-124)
  IPR001972 Stomatin/HflK family [PR00721] (125-143)
  IPR001972 Stomatin/HflK family [PR00721] (144-165)
  IPR032435 STML2-like, C-terminal extension [PF16200] (215-277)
  IPR036013 Band 7/SPFH domain superfamily [G3DSA:3.30.479.30] (64-151)
  IPR036013 Band 7/SPFH domain superfamily [SSF117892] (71-156)
  IPR050710 Band 7/mec-2 domain-containing protein [PTHR43327] (71-280)

Sequence (332 aa):
MASHTRLAATTASTLLRGSRPLANSRITPLAAVVTTLSARSNSHLSSQSATNPTSVFSSFGQLTSASGPPSYGVEDAEYAISQLAQTTMRSEIGQLSLDHVLKERANLNANITAAINEAAQDWGVTCLRYEIRDIHAPEPVVEAMHRQVTAERSKRAEILESEGQRQSAINIAEGKKQSVILASEALRAEQINMASGEAEAILLKARATANGIDAVARSIAQGEGAAQNAISLSVAEKYVDAFGNLAKEGTSIVVPGNVGDISGMIASAMAVYGNVSASQAKASKSVEGGRASTQASEKIKELQNKLNNVERGTSEVHSEINKAMDQRLNNR

Solvent-accessible surface area (backbone atoms only — not comparable to full-atom values): 20783 Å² total; per-residue (Å²): 133,83,89,82,93,83,91,84,87,88,88,80,91,86,78,89,84,85,91,88,88,83,87,86,82,87,87,86,90,84,89,86,84,89,82,91,78,87,80,81,86,79,90,80,83,87,79,93,78,79,74,84,79,90,80,76,90,87,75,84,61,87,72,61,75,56,96,63,84,84,67,89,84,64,98,49,66,69,58,53,50,54,53,48,48,54,50,48,50,53,54,58,58,69,75,46,54,72,69,52,58,70,72,41,50,69,60,52,26,49,53,48,34,49,60,45,37,66,66,28,53,78,71,46,43,57,70,90,65,56,78,86,86,84,86,86,77,63,66,74,58,54,54,50,49,52,52,50,53,49,51,52,50,50,52,53,50,52,51,52,50,54,50,50,52,52,50,51,54,50,54,52,52,49,51,51,53,51,51,54,49,52,51,55,51,48,54,50,52,50,52,51,52,50,54,51,50,50,51,50,51,50,51,52,50,51,52,51,50,50,55,50,51,52,51,51,53,54,52,38,76,73,42,77,79,65,38,58,58,54,50,54,48,54,52,49,51,53,49,51,51,52,50,54,50,50,64,70,75,46,96,70,82,82,75,69,95,61,89,82,48,67,68,59,54,51,54,52,52,51,51,50,53,53,50,50,52,54,48,48,60,47,48,56,61,46,62,82,71,66,86,71,66,62,74,53,46,52,51,48,51,53,50,50,54,52,49,56,52,51,54,49,53,53,51,52,52,53,51,51,51,51,54,55,49,51,58,56,64,78,71,114

Foldseek 3Di:
DDDDDDDDDDDDDDDDDDDDDDDDDDDDDDDDDDDDDDDDDDDDDDDPDPDDPPDFDDDQDDKDQDPDDADPDDPDLPVVLVVQLVVLLVVLVVVDDPVCVVVPQVVSFVSSQVSSQVVCVSRRIHRPGDHGDDDDDDPVVVVVVVVVVVVVVVVVVVVVVVVVVVVVVVVVVVVVVVVVVVVVVVVVVVVVVVVVVVVVVVVVVVVVVVVVVVVLVVVCVVDPPVSVVVVVVVVVVVVVVVVVVCVVVDPDDPDPPCPPCVPVVVVVVVVVVVVVVVVVVVVVVVVVPDDDPDPVVVVVVVVVVVVVVVVVVVVVVVVVVVVVVVVVVVVD

Organism: Cochliobolus sativus (NCBI:txid45130)